Protein AF-A0A420BUP5-F1 (afdb_monomer_lite)

Structure (mmCIF, N/CA/C/O backbone):
data_AF-A0A420BUP5-F1
#
_entry.id   AF-A0A420BUP5-F1
#
loop_
_atom_site.group_PDB
_atom_site.id
_atom_site.type_symbol
_atom_site.label_atom_id
_atom_site.label_alt_id
_atom_site.label_comp_id
_atom_site.label_asym_id
_atom_site.label_entity_id
_atom_site.label_seq_id
_atom_site.pdbx_PDB_ins_code
_atom_site.Cartn_x
_atom_site.Cartn_y
_atom_site.Cartn_z
_atom_site.occupancy
_atom_site.B_iso_or_equiv
_atom_site.auth_seq_id
_atom_site.auth_comp_id
_atom_site.auth_asym_id
_atom_site.auth_atom_id
_atom_site.pdbx_PDB_model_num
ATOM 1 N N . MET A 1 1 ? 20.416 19.232 -2.552 1.00 34.22 1 MET A N 1
ATOM 2 C CA . MET A 1 1 ? 19.145 18.942 -1.858 1.00 34.22 1 MET A CA 1
ATOM 3 C C . MET A 1 1 ? 18.969 17.436 -1.920 1.00 34.22 1 MET A C 1
ATOM 5 O O . MET A 1 1 ? 18.870 16.944 -3.035 1.00 34.22 1 MET A O 1
ATOM 9 N N . PRO A 1 2 ? 19.081 16.690 -0.809 1.00 34.41 2 PRO A N 1
ATOM 10 C CA . PRO A 1 2 ? 18.836 15.251 -0.845 1.00 34.41 2 PRO A CA 1
ATOM 11 C C . PRO A 1 2 ? 17.383 15.029 -1.277 1.00 34.41 2 PRO A C 1
ATOM 13 O O . PRO A 1 2 ? 16.478 15.634 -0.703 1.00 34.41 2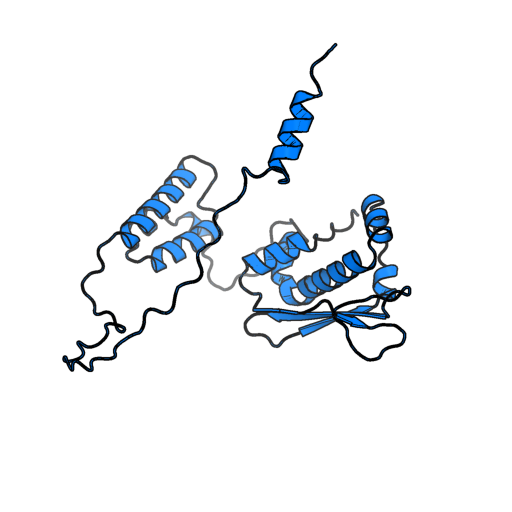 PRO A O 1
ATOM 16 N N . GLU A 1 3 ? 17.176 14.236 -2.326 1.00 42.66 3 GLU A N 1
ATOM 17 C CA . GLU A 1 3 ? 15.840 13.864 -2.789 1.00 42.66 3 GLU A CA 1
ATOM 18 C C . GLU A 1 3 ? 15.033 13.282 -1.618 1.00 42.66 3 GLU A C 1
ATOM 20 O O . GLU A 1 3 ? 15.592 12.537 -0.801 1.00 42.66 3 GLU A O 1
ATOM 25 N N . PRO A 1 4 ? 13.735 13.619 -1.491 1.00 50.31 4 PRO A N 1
ATOM 26 C CA . PRO A 1 4 ? 12.896 13.015 -0.472 1.00 50.31 4 PRO A CA 1
ATOM 27 C C . PRO A 1 4 ? 12.914 11.505 -0.698 1.00 50.31 4 PRO A C 1
ATOM 29 O O . PRO A 1 4 ? 12.523 11.020 -1.761 1.00 50.31 4 PRO A O 1
ATOM 32 N N . ARG A 1 5 ? 13.424 10.773 0.299 1.00 55.62 5 ARG A N 1
ATOM 33 C CA . ARG A 1 5 ? 13.493 9.311 0.294 1.00 55.62 5 ARG A CA 1
ATOM 34 C C . ARG A 1 5 ? 12.135 8.778 -0.142 1.00 55.62 5 ARG A C 1
ATOM 36 O O . ARG A 1 5 ? 11.132 8.992 0.537 1.00 55.62 5 ARG A O 1
ATOM 43 N N . THR A 1 6 ? 12.097 8.124 -1.297 1.00 70.12 6 THR A N 1
ATOM 44 C CA . THR A 1 6 ? 10.862 7.525 -1.791 1.00 70.12 6 THR A CA 1
ATOM 45 C C . THR A 1 6 ? 10.405 6.489 -0.768 1.00 70.12 6 THR A C 1
ATOM 47 O O . THR A 1 6 ? 11.166 5.591 -0.413 1.00 70.12 6 THR A O 1
ATOM 50 N N . ILE A 1 7 ? 9.186 6.646 -0.241 1.00 79.06 7 ILE A N 1
ATOM 51 C CA . ILE A 1 7 ? 8.639 5.735 0.769 1.00 79.06 7 ILE A CA 1
ATOM 52 C C . ILE A 1 7 ? 8.561 4.329 0.156 1.00 79.06 7 ILE A C 1
ATOM 54 O O . ILE A 1 7 ? 7.932 4.174 -0.894 1.00 79.06 7 ILE A O 1
ATOM 58 N N . PRO A 1 8 ? 9.151 3.298 0.791 1.00 85.44 8 PRO A N 1
ATOM 59 C CA . PRO A 1 8 ? 9.004 1.921 0.337 1.00 85.44 8 PRO A CA 1
ATOM 60 C C . PRO A 1 8 ? 7.527 1.530 0.239 1.00 85.44 8 PRO A C 1
ATOM 62 O O . PRO A 1 8 ? 6.722 1.918 1.084 1.00 85.44 8 PRO A O 1
ATOM 65 N N . VAL A 1 9 ? 7.159 0.716 -0.757 1.00 88.25 9 VAL A N 1
ATOM 66 C CA . VAL A 1 9 ? 5.753 0.302 -0.949 1.00 88.25 9 VAL A CA 1
ATOM 67 C C . VAL A 1 9 ? 5.183 -0.366 0.306 1.00 88.25 9 VAL A C 1
ATOM 69 O O . VAL A 1 9 ? 4.048 -0.100 0.678 1.00 88.25 9 VAL A O 1
ATOM 72 N N . GLU A 1 10 ? 5.999 -1.145 1.019 1.00 89.81 10 GLU A N 1
ATOM 73 C CA . GLU A 1 10 ? 5.613 -1.807 2.268 1.00 89.81 10 GLU A CA 1
ATOM 74 C C . GLU A 1 10 ? 5.281 -0.805 3.379 1.00 89.81 10 GLU A C 1
ATOM 76 O O . GLU A 1 10 ? 4.312 -0.997 4.110 1.00 89.81 10 GLU A O 1
ATOM 81 N N . ALA A 1 11 ? 6.037 0.293 3.478 1.00 88.88 11 ALA A N 1
ATOM 82 C CA . ALA A 1 11 ? 5.783 1.349 4.453 1.00 88.88 11 ALA A CA 1
ATOM 83 C C . ALA A 1 11 ? 4.508 2.133 4.106 1.00 88.88 11 ALA A C 1
ATOM 85 O O . ALA A 1 11 ? 3.696 2.406 4.991 1.00 88.88 11 ALA A O 1
ATOM 86 N N . ALA A 1 12 ? 4.289 2.430 2.819 1.00 91.38 12 ALA A N 1
ATOM 87 C CA . ALA A 1 12 ? 3.053 3.055 2.355 1.00 91.38 12 ALA A CA 1
ATOM 88 C C . ALA A 1 12 ? 1.836 2.154 2.622 1.00 91.38 12 ALA A C 1
ATOM 90 O O . ALA A 1 12 ? 0.846 2.602 3.202 1.00 91.38 12 ALA A O 1
ATOM 91 N N . ARG A 1 13 ? 1.942 0.862 2.285 1.00 92.94 13 ARG A N 1
ATOM 92 C CA . ARG A 1 13 ? 0.909 -0.146 2.544 1.00 92.94 13 ARG A CA 1
ATOM 93 C C . ARG A 1 13 ? 0.603 -0.255 4.037 1.00 92.94 13 ARG A C 1
ATOM 95 O O . ARG A 1 13 ? -0.563 -0.237 4.415 1.00 92.94 13 ARG A O 1
ATOM 102 N N . ALA A 1 14 ? 1.625 -0.333 4.889 1.00 92.81 14 ALA A N 1
ATOM 103 C CA . ALA A 1 14 ? 1.447 -0.426 6.336 1.00 92.81 14 ALA A CA 1
ATOM 104 C C . ALA A 1 14 ? 0.711 0.796 6.909 1.00 92.81 14 ALA A C 1
ATOM 106 O O . ALA A 1 14 ? -0.212 0.627 7.704 1.00 92.81 14 ALA A O 1
ATOM 107 N N . ALA A 1 15 ? 1.065 2.010 6.477 1.00 92.88 15 ALA A N 1
ATOM 108 C CA . ALA A 1 15 ? 0.403 3.239 6.916 1.00 92.88 15 ALA A CA 1
ATOM 109 C C . ALA A 1 15 ? -1.066 3.301 6.470 1.00 92.88 15 ALA A C 1
ATOM 111 O O . ALA A 1 15 ? -1.956 3.617 7.262 1.00 92.88 15 ALA A O 1
ATOM 112 N N . VAL A 1 16 ? -1.333 2.934 5.215 1.00 93.50 16 VAL A N 1
ATOM 113 C CA . VAL A 1 16 ? -2.690 2.886 4.661 1.00 93.50 16 VAL A CA 1
ATOM 114 C C . VAL A 1 16 ? -3.543 1.833 5.375 1.00 93.50 16 VAL A C 1
ATOM 116 O O . VAL A 1 16 ? -4.677 2.127 5.747 1.00 93.50 16 VAL A O 1
ATOM 119 N N . LEU A 1 17 ? -3.004 0.644 5.656 1.00 93.88 17 LEU A N 1
ATOM 120 C CA . LEU A 1 17 ? -3.708 -0.376 6.442 1.00 93.88 17 LEU A CA 1
ATOM 121 C C . LEU A 1 17 ? -3.976 0.088 7.879 1.00 93.88 17 LEU A C 1
ATOM 123 O O . LEU A 1 17 ? -5.088 -0.076 8.374 1.00 93.88 17 LEU A O 1
ATOM 127 N N . ALA A 1 18 ? -2.991 0.713 8.530 1.00 94.12 18 ALA A N 1
ATOM 128 C CA . ALA A 1 18 ? -3.129 1.223 9.895 1.00 94.12 18 ALA A CA 1
ATOM 129 C C . ALA A 1 18 ? -4.204 2.315 10.021 1.00 94.12 18 ALA A C 1
ATOM 131 O O . ALA A 1 18 ? -4.821 2.449 11.074 1.00 94.12 18 ALA A O 1
ATOM 132 N N . SER A 1 19 ? -4.457 3.072 8.951 1.00 94.19 19 SER A N 1
ATOM 133 C CA . SER A 1 19 ? -5.515 4.086 8.930 1.00 94.19 19 SER A CA 1
ATOM 134 C C . SER A 1 19 ? -6.940 3.519 8.925 1.00 94.19 19 SER A C 1
ATOM 136 O O . SER A 1 19 ? -7.892 4.253 9.185 1.00 94.19 19 SER A O 1
ATOM 138 N N . GLY A 1 20 ? -7.107 2.244 8.551 1.00 95.31 20 GLY A N 1
ATOM 139 C CA . GLY A 1 20 ? -8.418 1.628 8.338 1.00 95.31 20 GLY A CA 1
ATOM 140 C C . GLY A 1 20 ? -9.209 2.191 7.149 1.00 95.31 20 GLY A C 1
ATOM 141 O O . GLY A 1 20 ? -10.361 1.820 6.977 1.00 95.31 20 GLY A O 1
ATOM 142 N N . GLN A 1 21 ? -8.628 3.074 6.326 1.00 95.25 21 GLN A N 1
ATOM 143 C CA . GLN A 1 21 ? -9.322 3.738 5.212 1.00 95.25 21 GLN A CA 1
ATOM 144 C C . GLN A 1 21 ? -9.310 2.935 3.902 1.00 95.25 21 GLN A C 1
ATOM 146 O O . GLN A 1 21 ? -10.004 3.299 2.950 1.00 95.25 21 GLN A O 1
ATOM 151 N N . LEU A 1 22 ? -8.514 1.865 3.820 1.00 95.94 22 LEU A N 1
ATOM 152 C CA . LEU A 1 22 ? -8.460 1.002 2.643 1.00 95.94 22 LEU A CA 1
ATOM 153 C C . LEU A 1 22 ? -9.660 0.057 2.621 1.00 95.94 22 LEU A C 1
ATOM 155 O O . LEU A 1 22 ? -9.782 -0.805 3.486 1.00 95.94 22 LEU A O 1
ATOM 159 N N . ALA A 1 23 ? -10.511 0.196 1.606 1.00 96.25 23 ALA A N 1
ATOM 160 C CA . ALA A 1 23 ? -11.644 -0.698 1.397 1.00 96.25 23 ALA A CA 1
ATOM 161 C C . ALA A 1 23 ? -11.238 -1.929 0.576 1.00 96.25 23 ALA A C 1
ATOM 163 O O . ALA A 1 23 ? -11.546 -3.059 0.942 1.00 96.25 23 ALA A O 1
ATOM 164 N N . ALA A 1 24 ? -10.537 -1.706 -0.538 1.00 95.69 24 ALA A N 1
ATOM 165 C CA . ALA A 1 24 ? -10.076 -2.763 -1.428 1.00 95.69 24 ALA A CA 1
ATOM 166 C C . ALA A 1 24 ? -8.887 -2.288 -2.268 1.00 95.69 24 ALA A C 1
ATOM 168 O O . ALA A 1 24 ? -8.752 -1.099 -2.569 1.00 95.69 24 ALA A O 1
ATOM 169 N N . ILE A 1 25 ? -8.057 -3.237 -2.683 1.00 96.06 25 ILE A N 1
ATOM 170 C CA . ILE A 1 25 ? -7.030 -3.049 -3.700 1.00 96.06 25 ILE A CA 1
ATOM 171 C C . ILE A 1 25 ? -7.037 -4.269 -4.614 1.00 96.06 25 ILE A C 1
ATOM 173 O O . ILE A 1 25 ? -7.151 -5.394 -4.131 1.00 96.06 25 ILE A O 1
ATOM 177 N N . ASP A 1 26 ? -6.961 -4.027 -5.916 1.00 96.31 26 ASP A N 1
ATOM 178 C CA . ASP A 1 26 ? -7.034 -5.049 -6.951 1.00 96.31 26 ASP A CA 1
ATOM 179 C C . ASP A 1 26 ? -5.982 -4.785 -8.041 1.00 96.31 26 ASP A C 1
ATOM 181 O O . ASP A 1 26 ? -5.723 -3.631 -8.417 1.00 96.31 26 ASP A O 1
ATOM 185 N N . GLY A 1 27 ? -5.351 -5.855 -8.523 1.00 92.00 27 GLY A N 1
ATOM 186 C CA . GLY A 1 27 ? -4.135 -5.820 -9.340 1.00 92.00 27 GLY A CA 1
ATOM 187 C C . GLY A 1 27 ? -2.832 -6.049 -8.543 1.00 92.00 27 GLY A C 1
ATOM 188 O O . GLY A 1 27 ? -2.872 -6.513 -7.401 1.00 92.00 27 GLY A O 1
ATOM 189 N N . PRO A 1 28 ? -1.656 -5.732 -9.122 1.00 94.75 28 PRO A N 1
ATOM 190 C CA . PRO A 1 28 ? -1.462 -5.006 -10.378 1.00 94.75 28 PRO A CA 1
ATOM 191 C C . PRO A 1 28 ? -1.892 -5.800 -11.616 1.00 94.75 28 PRO A C 1
ATOM 193 O O . PRO A 1 28 ? -1.724 -7.012 -11.680 1.00 94.75 28 PRO A O 1
ATOM 196 N N . TYR A 1 29 ? -2.413 -5.081 -12.606 1.00 96.56 29 TYR A N 1
ATOM 197 C CA . TYR A 1 29 ? -2.678 -5.575 -13.952 1.00 96.56 29 TYR A CA 1
ATOM 198 C C . TYR A 1 29 ? -1.677 -4.984 -14.935 1.00 96.56 29 TYR A C 1
ATOM 200 O O . TYR A 1 29 ? -1.297 -3.824 -14.794 1.00 96.56 29 TYR A O 1
ATOM 208 N N . PHE A 1 30 ? -1.321 -5.729 -15.967 1.00 95.88 30 PHE A N 1
ATOM 209 C CA . PHE A 1 30 ? -0.353 -5.367 -16.990 1.00 95.88 30 PHE A CA 1
ATOM 210 C C . PHE A 1 30 ? -1.018 -5.354 -18.364 1.00 95.88 30 PHE A C 1
ATOM 212 O O . PHE A 1 30 ? -1.913 -6.154 -18.634 1.00 95.88 30 PHE A O 1
ATOM 219 N N . LEU A 1 31 ? -0.580 -4.432 -19.218 1.00 95.88 31 LEU A N 1
ATOM 220 C CA . LEU A 1 31 ? -0.972 -4.355 -20.622 1.00 95.88 31 LEU A CA 1
ATOM 221 C C . LEU A 1 31 ? 0.247 -4.692 -21.483 1.00 95.88 31 LEU A C 1
ATOM 223 O O . LEU A 1 31 ? 1.231 -3.948 -21.459 1.00 95.88 31 LEU A O 1
ATOM 227 N N . ALA A 1 32 ? 0.195 -5.803 -22.214 1.00 93.44 32 ALA A N 1
ATOM 228 C CA . ALA A 1 32 ? 1.264 -6.216 -23.121 1.00 93.44 32 ALA A CA 1
ATOM 229 C C . ALA A 1 32 ? 1.305 -5.344 -24.389 1.00 93.44 32 ALA A C 1
ATOM 231 O O . ALA A 1 32 ? 0.328 -4.685 -24.735 1.00 93.44 32 ALA A O 1
ATOM 232 N N . ALA A 1 33 ? 2.437 -5.341 -25.099 1.00 87.56 33 ALA A N 1
ATOM 233 C CA . ALA A 1 33 ? 2.612 -4.537 -26.314 1.00 87.56 33 ALA A CA 1
ATOM 234 C C . ALA A 1 33 ? 1.716 -4.974 -27.482 1.00 87.56 33 ALA A C 1
ATOM 236 O O . ALA A 1 33 ? 1.330 -4.168 -28.328 1.00 87.56 33 ALA A O 1
ATOM 237 N N . THR A 1 34 ? 1.403 -6.263 -27.523 1.00 86.06 34 THR A N 1
ATOM 238 C CA . THR A 1 34 ? 0.652 -6.923 -28.592 1.00 86.06 34 THR A CA 1
ATOM 239 C C . THR A 1 34 ? -0.822 -7.117 -28.255 1.00 86.06 34 THR A C 1
ATOM 241 O O . THR A 1 34 ? -1.577 -7.564 -29.117 1.00 86.06 34 THR A O 1
ATOM 244 N N . ASP A 1 35 ? -1.229 -6.790 -27.028 1.00 85.69 35 ASP A N 1
ATOM 245 C CA . ASP A 1 35 ? -2.561 -7.072 -26.506 1.00 85.69 35 ASP A CA 1
ATOM 246 C C . ASP A 1 35 ? -3.328 -5.780 -26.191 1.00 85.69 35 ASP A C 1
ATOM 248 O O . ASP A 1 35 ? -2.765 -4.703 -25.986 1.00 85.69 35 ASP A O 1
ATOM 252 N N . THR A 1 36 ? -4.649 -5.899 -26.161 1.00 88.31 36 THR A N 1
ATOM 253 C CA . THR A 1 36 ? -5.578 -4.853 -25.720 1.00 88.31 36 THR A CA 1
ATOM 254 C C . THR A 1 36 ? -6.210 -5.177 -24.367 1.00 88.31 36 THR A C 1
ATOM 256 O O . THR A 1 36 ? -6.823 -4.300 -23.748 1.00 88.31 36 THR A O 1
ATOM 259 N N . GLU A 1 37 ? -6.047 -6.412 -23.889 1.00 93.75 37 GLU A N 1
ATOM 260 C CA . GLU A 1 37 ? -6.579 -6.868 -22.613 1.00 93.75 37 GLU A CA 1
ATOM 261 C C . GLU A 1 37 ? -5.586 -6.665 -21.461 1.00 93.75 37 GLU A C 1
ATOM 263 O O . GLU A 1 37 ? -4.366 -6.692 -21.613 1.00 93.75 37 GLU A O 1
ATOM 268 N N . TRP A 1 38 ? -6.137 -6.412 -20.272 1.00 94.81 38 TRP A N 1
ATOM 269 C CA . TRP A 1 38 ? -5.357 -6.275 -19.045 1.00 94.81 38 TRP A CA 1
ATOM 270 C C . TRP A 1 38 ? -5.238 -7.640 -18.373 1.00 94.81 38 TRP A C 1
ATOM 272 O O . TRP A 1 38 ? -6.257 -8.232 -18.026 1.00 94.81 38 TRP A O 1
ATOM 282 N N . SER A 1 39 ? -4.010 -8.087 -18.129 1.00 93.56 39 SER A N 1
ATOM 283 C CA . SER A 1 39 ? -3.707 -9.369 -17.485 1.00 93.56 39 SER A CA 1
ATOM 284 C C . SER A 1 39 ? -3.181 -9.166 -16.064 1.00 93.56 39 SER A C 1
ATOM 286 O O . SER A 1 39 ? -2.502 -8.184 -15.785 1.00 93.56 39 SER A O 1
ATOM 288 N N . ASP A 1 40 ? -3.468 -10.083 -15.146 1.00 92.81 40 ASP A N 1
ATOM 289 C CA . ASP A 1 40 ? -2.890 -10.110 -13.792 1.00 92.81 40 ASP A CA 1
ATOM 290 C C . ASP A 1 40 ? -1.429 -10.601 -13.778 1.00 92.81 40 ASP A C 1
ATOM 292 O O . ASP A 1 40 ? -0.686 -10.371 -12.821 1.00 92.81 40 ASP A O 1
ATOM 296 N N . ILE A 1 41 ? -0.995 -11.235 -14.867 1.00 89.81 41 ILE A N 1
ATOM 297 C CA . ILE A 1 41 ? 0.369 -11.716 -15.073 1.00 89.81 41 ILE A CA 1
ATOM 298 C C . ILE A 1 41 ? 0.965 -11.160 -16.367 1.00 89.81 41 ILE A C 1
ATOM 300 O O . ILE A 1 41 ? 0.299 -11.080 -17.397 1.00 89.81 41 ILE A O 1
ATOM 304 N N . HIS A 1 42 ? 2.255 -10.829 -16.332 1.00 90.19 42 HIS A N 1
ATOM 305 C CA . HIS A 1 42 ? 3.032 -10.483 -17.523 1.00 90.19 42 HIS A CA 1
ATOM 306 C C . HIS A 1 42 ? 4.091 -11.556 -17.767 1.00 90.19 42 HIS A C 1
ATOM 308 O O . HIS A 1 42 ? 4.954 -11.772 -16.912 1.00 90.19 42 HIS A O 1
ATOM 314 N N . VAL A 1 43 ? 4.008 -12.251 -18.904 1.00 87.69 43 VAL A N 1
ATOM 315 C CA . VAL A 1 43 ? 4.878 -13.403 -19.233 1.00 87.69 43 VAL A CA 1
ATOM 316 C C . VAL A 1 43 ? 5.788 -13.116 -20.435 1.00 87.69 43 VAL A C 1
ATOM 318 O O . VAL A 1 43 ? 6.691 -13.899 -20.732 1.00 87.69 43 VAL A O 1
ATOM 321 N N . ASP A 1 44 ? 5.608 -11.977 -21.101 1.00 86.75 44 ASP A N 1
ATOM 322 C CA . ASP A 1 44 ? 6.363 -11.651 -22.305 1.00 86.75 44 ASP A CA 1
ATOM 323 C C . ASP A 1 44 ? 7.803 -11.229 -22.011 1.00 86.75 44 ASP A C 1
ATOM 325 O O . ASP A 1 44 ? 8.163 -10.772 -20.922 1.00 86.75 44 ASP A O 1
ATOM 329 N N . ARG A 1 45 ? 8.648 -11.382 -23.036 1.00 85.31 45 ARG A N 1
ATOM 330 C CA . ARG A 1 45 ? 10.050 -10.954 -22.994 1.00 85.31 45 ARG A CA 1
ATOM 331 C C . ARG A 1 45 ? 10.187 -9.433 -23.058 1.00 85.31 45 ARG A C 1
ATOM 333 O O . ARG A 1 45 ? 11.135 -8.888 -22.498 1.00 85.31 45 ARG A O 1
ATOM 340 N N . GLU A 1 46 ? 9.286 -8.779 -23.779 1.00 89.88 46 GLU A N 1
ATOM 341 C CA . GLU A 1 46 ? 9.226 -7.324 -23.859 1.00 89.88 46 GLU A CA 1
ATOM 342 C C . GLU A 1 46 ? 8.538 -6.765 -22.611 1.00 89.88 46 GLU A C 1
ATOM 344 O O . GLU A 1 46 ? 7.665 -7.431 -22.047 1.00 89.88 46 GLU A O 1
ATOM 349 N N . PRO A 1 47 ? 8.927 -5.570 -22.139 1.00 90.94 47 PRO A N 1
ATOM 350 C CA . PRO A 1 47 ? 8.224 -4.940 -21.036 1.00 90.94 47 PRO A CA 1
ATOM 351 C C . PRO A 1 47 ? 6.768 -4.623 -21.419 1.00 90.94 47 PRO A C 1
ATOM 353 O O . PRO A 1 47 ? 6.471 -4.387 -22.592 1.00 90.94 47 PRO A O 1
ATOM 356 N N . PRO A 1 48 ? 5.846 -4.591 -20.443 1.00 93.94 48 PRO A N 1
ATOM 357 C CA . PRO A 1 48 ? 4.476 -4.161 -20.691 1.00 93.94 48 PRO A CA 1
ATOM 358 C C . PRO A 1 48 ? 4.455 -2.697 -21.143 1.00 93.94 48 PRO A C 1
ATOM 360 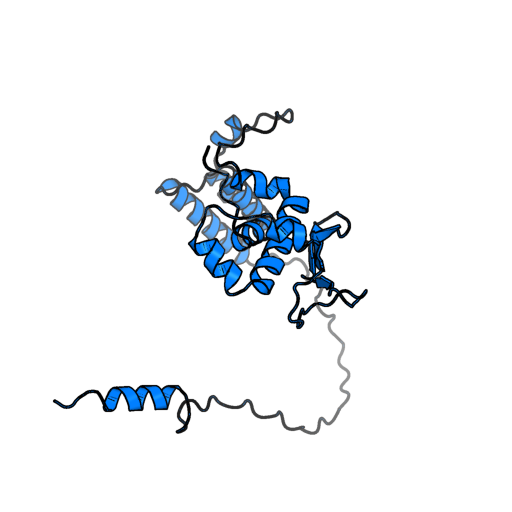O O . PRO A 1 48 ? 5.343 -1.922 -20.804 1.00 93.94 48 PRO A O 1
ATOM 363 N N . ILE A 1 49 ? 3.403 -2.274 -21.841 1.00 95.44 49 ILE A N 1
ATOM 364 C CA . ILE A 1 49 ? 3.174 -0.853 -22.141 1.00 95.44 49 ILE A CA 1
ATOM 365 C C . ILE A 1 49 ? 2.890 -0.090 -20.845 1.00 95.44 49 ILE A C 1
ATOM 367 O O . ILE A 1 49 ? 3.379 1.024 -20.635 1.00 95.44 49 ILE A O 1
ATOM 371 N N . ALA A 1 50 ? 2.070 -0.678 -19.976 1.00 95.81 50 ALA A N 1
ATOM 372 C CA . ALA A 1 50 ? 1.617 -0.050 -18.748 1.00 95.81 50 ALA A CA 1
ATOM 373 C C . ALA A 1 50 ? 1.229 -1.086 -17.695 1.00 95.81 50 ALA A C 1
ATOM 375 O O . ALA A 1 50 ? 0.920 -2.237 -18.008 1.00 95.81 50 ALA A O 1
ATOM 376 N N . ALA A 1 51 ? 1.190 -0.641 -16.444 1.00 96.81 51 ALA A N 1
ATOM 377 C CA . ALA A 1 51 ? 0.565 -1.371 -15.356 1.00 96.81 51 ALA A CA 1
ATOM 378 C C . ALA A 1 51 ? -0.479 -0.502 -14.651 1.00 96.81 51 ALA A C 1
ATOM 380 O O . ALA A 1 51 ? -0.363 0.725 -14.597 1.00 96.81 51 ALA A O 1
ATOM 381 N N . ARG A 1 52 ? -1.515 -1.150 -14.121 1.00 96.81 52 ARG A N 1
ATOM 382 C CA . ARG A 1 52 ? -2.675 -0.522 -13.493 1.00 96.81 52 ARG A CA 1
ATOM 383 C C . ARG A 1 52 ? -3.012 -1.195 -12.176 1.00 96.81 52 ARG A C 1
ATOM 385 O O . ARG A 1 52 ? -3.039 -2.415 -12.084 1.00 96.81 52 ARG A O 1
ATOM 392 N N . VAL A 1 53 ? -3.385 -0.394 -11.191 1.00 97.62 53 VAL A N 1
ATOM 393 C CA . VAL A 1 53 ? -3.992 -0.849 -9.938 1.00 97.62 53 VAL A CA 1
ATOM 394 C C . VAL A 1 53 ? -5.355 -0.184 -9.788 1.00 97.62 53 VAL A C 1
ATOM 396 O O . VAL A 1 53 ? -5.532 0.994 -10.121 1.00 97.62 53 VAL A O 1
ATOM 399 N N . VAL A 1 54 ? -6.333 -0.946 -9.306 1.00 97.25 54 VAL A N 1
ATOM 400 C CA . VAL A 1 54 ? -7.638 -0.420 -8.905 1.00 97.25 54 VAL A CA 1
ATOM 401 C C . VAL A 1 54 ? -7.658 -0.365 -7.388 1.00 97.25 54 VAL A C 1
ATOM 403 O O . VAL A 1 54 ? -7.533 -1.382 -6.717 1.00 97.25 54 VAL A O 1
ATOM 406 N N . ILE A 1 55 ? -7.788 0.833 -6.834 1.00 96.88 55 ILE A N 1
ATOM 407 C CA . ILE A 1 55 ? -7.728 1.047 -5.391 1.00 96.88 55 ILE A CA 1
ATOM 408 C C . ILE A 1 55 ? -8.988 1.765 -4.923 1.00 96.88 55 ILE A C 1
ATOM 410 O O . ILE A 1 55 ? -9.471 2.695 -5.570 1.00 96.88 55 ILE A O 1
ATOM 414 N N . THR A 1 56 ? -9.534 1.321 -3.797 1.00 96.56 56 THR A N 1
ATOM 415 C CA . THR A 1 56 ? -10.786 1.841 -3.245 1.00 96.56 56 THR A CA 1
ATOM 416 C C . THR A 1 56 ? -10.559 2.303 -1.816 1.00 96.56 56 THR A C 1
ATOM 418 O O . THR A 1 56 ? -10.123 1.531 -0.957 1.00 96.56 56 THR A O 1
ATOM 421 N N . ARG A 1 57 ? -10.877 3.572 -1.562 1.00 96.75 57 ARG A N 1
ATOM 422 C CA . ARG A 1 57 ? -10.907 4.174 -0.228 1.00 96.75 57 ARG A CA 1
ATOM 423 C C . ARG A 1 57 ? -12.336 4.152 0.307 1.00 96.75 57 ARG A C 1
ATOM 425 O O . ARG A 1 57 ? -13.281 4.302 -0.466 1.00 96.75 57 ARG A O 1
ATOM 432 N N . LEU A 1 58 ? -12.500 3.962 1.614 1.00 95.19 58 LEU A N 1
ATOM 433 C CA . LEU A 1 58 ? -13.818 3.988 2.251 1.00 95.19 58 LEU A CA 1
ATOM 434 C C . LEU A 1 58 ? -14.564 5.289 1.922 1.00 95.19 58 LEU A C 1
ATOM 436 O O . LEU A 1 58 ? -13.991 6.376 1.955 1.00 95.19 58 LEU A O 1
ATOM 440 N N . GLY A 1 59 ? -15.844 5.158 1.571 1.00 93.44 59 GLY A N 1
ATOM 441 C CA . GLY A 1 59 ? -16.693 6.287 1.184 1.00 93.44 59 GLY A CA 1
ATOM 442 C C . GLY A 1 59 ? -16.383 6.895 -0.190 1.00 93.44 59 GLY A C 1
ATOM 443 O O . GLY A 1 59 ? -16.988 7.903 -0.543 1.00 93.44 59 GLY A O 1
ATOM 444 N N . GLN A 1 60 ? -15.472 6.309 -0.977 1.00 94.06 60 GLN A N 1
ATOM 445 C CA . GLN A 1 60 ? -15.110 6.791 -2.313 1.00 94.06 60 GLN A CA 1
ATOM 446 C C . GLN A 1 60 ? -15.312 5.710 -3.379 1.00 94.06 60 GLN A C 1
ATOM 448 O O . GLN A 1 60 ? -15.289 4.513 -3.098 1.00 94.06 60 GLN A O 1
ATOM 453 N N . GLN A 1 61 ? -15.499 6.144 -4.627 1.00 94.38 61 GLN A N 1
ATOM 454 C CA . GLN A 1 61 ? -15.568 5.234 -5.770 1.00 94.38 61 GLN A CA 1
ATOM 455 C C . GLN A 1 61 ? -14.186 4.629 -6.078 1.00 94.38 61 GLN A C 1
ATOM 457 O O . GLN A 1 61 ? -13.174 5.315 -5.890 1.00 94.38 61 GLN A O 1
ATOM 462 N N . PRO A 1 62 ? -14.115 3.383 -6.588 1.00 96.12 62 PRO A N 1
ATOM 463 C CA . PRO A 1 62 ? -12.856 2.768 -6.997 1.00 96.12 62 PRO A CA 1
ATOM 464 C C . PRO A 1 62 ? -12.104 3.630 -8.013 1.00 96.12 62 PRO A C 1
ATOM 466 O O . PRO A 1 62 ? -12.655 4.032 -9.043 1.00 96.12 62 PRO A O 1
ATOM 469 N N . ARG A 1 63 ? -10.822 3.891 -7.752 1.00 96.38 63 ARG A N 1
ATOM 470 C CA . ARG A 1 63 ? -9.962 4.692 -8.626 1.00 96.38 63 ARG A CA 1
ATOM 471 C C . ARG A 1 63 ? -8.989 3.790 -9.373 1.00 96.38 63 ARG A C 1
ATOM 473 O O . ARG A 1 63 ? -8.318 2.952 -8.777 1.00 96.38 63 ARG A O 1
ATOM 480 N N . LYS A 1 64 ? -8.895 3.989 -10.687 1.00 97.44 64 LYS A N 1
ATOM 481 C CA . LYS A 1 64 ? -7.935 3.302 -11.557 1.00 97.44 64 LYS A CA 1
ATOM 482 C C . LYS A 1 64 ? -6.687 4.164 -11.683 1.00 97.44 64 LYS A C 1
ATOM 484 O O . LYS A 1 64 ? -6.770 5.285 -12.178 1.00 97.44 64 LYS A O 1
ATOM 489 N N . VAL A 1 65 ? -5.551 3.645 -11.239 1.00 95.81 65 VAL A N 1
ATOM 490 C CA . VAL A 1 65 ? -4.256 4.328 -11.306 1.00 95.81 65 VAL A CA 1
ATOM 491 C C . VAL A 1 65 ? -3.354 3.534 -12.234 1.00 95.81 65 VAL A C 1
ATOM 493 O O . VAL A 1 65 ? -3.217 2.328 -12.060 1.00 95.81 65 VAL A O 1
ATOM 496 N N . THR A 1 66 ? -2.792 4.197 -13.242 1.00 95.25 66 THR A N 1
ATOM 497 C CA . THR A 1 66 ? -2.006 3.563 -14.309 1.00 95.25 66 THR A CA 1
ATOM 498 C C . THR A 1 66 ? -0.686 4.301 -14.466 1.00 95.25 66 THR A C 1
ATOM 500 O O . THR A 1 66 ? -0.690 5.528 -14.436 1.00 95.25 66 THR A O 1
ATOM 503 N N . ILE A 1 67 ? 0.407 3.565 -14.654 1.00 94.31 67 ILE A N 1
ATOM 504 C CA . ILE A 1 67 ? 1.722 4.113 -15.011 1.00 94.31 67 ILE A CA 1
ATOM 505 C C . ILE A 1 67 ? 2.213 3.386 -16.255 1.00 94.31 67 ILE A C 1
ATOM 507 O O . ILE A 1 67 ? 2.057 2.165 -16.369 1.00 94.31 67 ILE A O 1
ATOM 511 N N . SER A 1 68 ? 2.807 4.130 -17.184 1.00 95.44 68 SER A N 1
ATOM 512 C CA . SER A 1 68 ? 3.445 3.535 -18.358 1.00 95.44 68 SER A CA 1
ATOM 513 C C . SER A 1 68 ? 4.847 3.018 -18.031 1.00 95.44 68 SER A C 1
ATOM 515 O O . SER A 1 68 ? 5.558 3.583 -17.199 1.00 95.44 68 SER A O 1
ATOM 517 N N . TRP A 1 69 ? 5.282 1.961 -18.710 1.00 92.88 69 TRP A N 1
ATOM 518 C CA . TRP A 1 69 ? 6.649 1.466 -18.557 1.00 92.88 69 TRP A CA 1
ATOM 519 C C . TRP A 1 69 ? 7.691 2.509 -18.970 1.00 92.88 69 TRP A C 1
ATOM 521 O O . TRP A 1 69 ? 8.701 2.666 -18.293 1.00 92.88 69 TRP A O 1
ATOM 531 N N . ALA A 1 70 ? 7.406 3.281 -20.023 1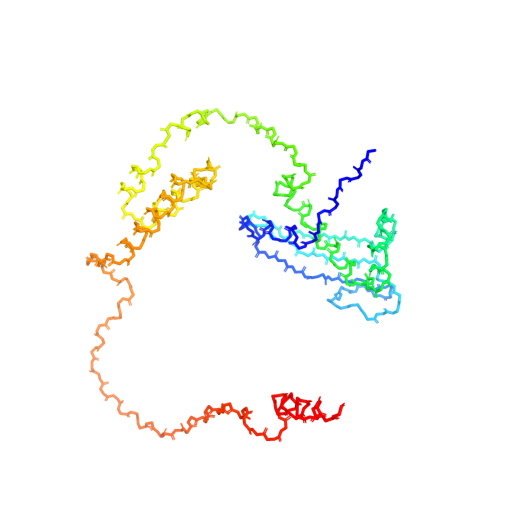.00 91.31 70 ALA A N 1
ATOM 532 C CA . ALA A 1 70 ? 8.273 4.364 -20.482 1.00 91.31 70 ALA A CA 1
ATOM 533 C C . ALA A 1 70 ? 8.462 5.457 -19.413 1.00 91.31 70 ALA A C 1
ATOM 535 O O . ALA A 1 70 ? 9.573 5.939 -19.212 1.00 91.31 70 ALA A O 1
ATOM 536 N N . GLU A 1 71 ? 7.396 5.827 -18.697 1.00 87.44 71 GLU A N 1
ATOM 537 C CA . GLU A 1 71 ? 7.477 6.766 -17.571 1.00 87.44 71 GLU A CA 1
ATOM 538 C C . GLU A 1 71 ? 8.275 6.174 -16.408 1.00 87.44 71 GLU A C 1
ATOM 540 O O . GLU A 1 71 ? 9.093 6.860 -15.799 1.00 87.44 71 GLU A O 1
ATOM 545 N N . TYR A 1 72 ? 8.079 4.887 -16.122 1.00 87.69 72 TYR A N 1
ATOM 546 C CA . TYR A 1 72 ? 8.846 4.190 -15.101 1.00 87.69 72 TYR A CA 1
ATOM 547 C C . TYR A 1 72 ? 10.339 4.146 -15.441 1.00 87.69 72 TYR A C 1
ATOM 549 O O . TYR A 1 72 ? 11.160 4.445 -14.576 1.00 87.69 72 TYR A O 1
ATOM 557 N N . GLU A 1 73 ? 10.727 3.798 -16.670 1.00 85.75 73 GLU A N 1
ATOM 558 C CA . GLU A 1 73 ? 12.135 3.747 -17.109 1.00 85.75 73 GLU A CA 1
ATOM 559 C C . GLU A 1 73 ? 12.878 5.064 -16.908 1.00 85.75 73 GLU A C 1
ATOM 561 O O . GLU A 1 73 ? 14.026 5.044 -16.474 1.00 85.75 73 GLU A O 1
ATOM 566 N N . GLN A 1 74 ? 12.206 6.196 -17.112 1.00 82.62 74 GLN A N 1
ATOM 567 C CA . GLN A 1 74 ? 12.796 7.522 -16.906 1.00 82.62 74 GLN A CA 1
ATOM 568 C C . GLN A 1 74 ? 13.099 7.836 -15.432 1.00 82.62 74 GLN A C 1
ATOM 570 O O . GLN A 1 74 ? 13.862 8.757 -15.144 1.00 82.62 74 GLN A O 1
ATOM 575 N N . GLN A 1 75 ? 12.529 7.084 -14.486 1.00 72.56 75 GLN A N 1
ATOM 576 C CA . GLN A 1 75 ? 12.795 7.238 -13.058 1.00 72.56 75 GLN A CA 1
ATOM 577 C C . GLN A 1 75 ? 14.084 6.499 -12.677 1.00 72.56 75 GLN A C 1
ATOM 579 O O . GLN A 1 75 ? 14.042 5.440 -12.050 1.00 72.56 75 GLN A O 1
ATOM 584 N N . GLU A 1 76 ? 15.246 7.013 -13.074 1.00 64.25 76 GLU A N 1
ATOM 585 C CA . GLU A 1 76 ? 16.519 6.535 -12.525 1.00 64.25 76 GLU A CA 1
ATOM 586 C C . GLU A 1 76 ? 16.673 7.005 -11.077 1.00 64.25 76 GLU A C 1
ATOM 588 O O . GLU A 1 76 ? 16.463 8.174 -10.753 1.00 64.25 76 GLU A O 1
ATOM 593 N N . SER A 1 77 ? 17.019 6.078 -10.182 1.00 70.56 77 SER A N 1
ATOM 594 C CA . SER A 1 77 ? 17.353 6.431 -8.807 1.00 70.56 77 SER A CA 1
ATOM 595 C C . SER A 1 77 ? 18.843 6.717 -8.697 1.00 70.56 77 SER A C 1
ATOM 597 O O . SER A 1 77 ? 19.660 6.036 -9.313 1.00 70.56 77 SER A O 1
ATOM 599 N N . ASN A 1 78 ? 19.210 7.654 -7.828 1.00 71.44 78 ASN A N 1
ATOM 600 C CA . ASN A 1 78 ? 20.602 7.880 -7.443 1.00 71.44 78 ASN A CA 1
ATOM 601 C C . ASN A 1 78 ? 21.182 6.753 -6.555 1.00 71.44 78 ASN A C 1
ATOM 603 O O . ASN A 1 78 ? 22.330 6.849 -6.130 1.00 71.44 78 ASN A O 1
ATOM 607 N N . ASP A 1 79 ? 20.403 5.705 -6.259 1.00 77.50 79 ASP A N 1
ATOM 608 C CA . ASP A 1 79 ? 20.802 4.534 -5.474 1.00 77.50 79 ASP A CA 1
ATOM 609 C C . ASP A 1 79 ? 21.230 3.356 -6.387 1.00 77.50 79 ASP A C 1
ATOM 611 O O . ASP A 1 79 ? 20.383 2.730 -7.039 1.00 77.50 79 ASP A O 1
ATOM 615 N N . PRO A 1 80 ? 22.535 3.014 -6.436 1.00 81.00 80 PRO A N 1
ATOM 616 C CA . PRO A 1 80 ? 23.042 1.918 -7.259 1.00 81.00 80 PRO A CA 1
ATOM 617 C C . PRO A 1 80 ? 22.493 0.540 -6.870 1.00 81.00 80 PRO A C 1
ATOM 619 O O . PRO A 1 80 ? 22.266 -0.290 -7.753 1.00 81.00 80 PRO A O 1
ATOM 622 N N . GLU A 1 81 ? 22.256 0.286 -5.578 1.00 81.25 81 GLU A N 1
ATOM 623 C CA . GLU A 1 81 ? 21.740 -1.008 -5.107 1.00 81.25 81 GLU A CA 1
ATOM 624 C C . GLU A 1 81 ? 20.284 -1.195 -5.543 1.00 81.25 81 GLU A C 1
ATOM 626 O O . GLU A 1 81 ? 19.876 -2.282 -5.971 1.00 81.25 81 GLU A O 1
ATOM 631 N N . TRP A 1 82 ? 19.503 -0.112 -5.501 1.00 80.69 82 TRP A N 1
ATOM 632 C CA . TRP A 1 82 ? 18.137 -0.105 -6.015 1.00 80.69 82 TRP A CA 1
ATOM 633 C C . TRP A 1 82 ? 18.090 -0.349 -7.526 1.00 80.69 82 TRP A C 1
ATOM 635 O O . TRP A 1 82 ? 17.284 -1.157 -7.997 1.00 80.69 82 TRP A O 1
ATOM 645 N N . ASN A 1 83 ? 18.978 0.294 -8.285 1.00 83.44 83 ASN A N 1
ATOM 646 C CA . ASN A 1 83 ? 19.066 0.095 -9.731 1.00 83.44 83 ASN A CA 1
ATOM 647 C C . ASN A 1 83 ? 19.460 -1.350 -10.083 1.00 83.44 83 ASN A C 1
ATOM 649 O O . ASN A 1 83 ? 18.891 -1.933 -11.010 1.00 83.44 83 ASN A O 1
ATOM 653 N N . GLU A 1 84 ? 20.355 -1.978 -9.313 1.00 87.31 84 GLU A N 1
ATOM 654 C CA . GLU A 1 84 ? 20.698 -3.393 -9.499 1.00 87.31 84 GLU A CA 1
ATOM 655 C C . GLU A 1 84 ? 19.505 -4.318 -9.194 1.00 87.31 84 GLU A C 1
ATOM 657 O O . GLU A 1 84 ? 19.208 -5.249 -9.955 1.00 87.31 84 GLU A O 1
ATOM 662 N N . LEU A 1 85 ? 18.778 -4.057 -8.102 1.00 85.56 85 LEU A N 1
ATOM 663 C CA . LEU A 1 85 ? 17.577 -4.819 -7.752 1.00 85.56 85 LEU A CA 1
ATOM 664 C C . LEU A 1 85 ? 16.508 -4.707 -8.846 1.00 85.56 85 LEU A C 1
ATOM 666 O O . LEU A 1 85 ? 15.897 -5.714 -9.226 1.00 85.56 85 LEU A O 1
ATOM 670 N N . ARG A 1 86 ? 16.319 -3.495 -9.371 1.00 86.81 86 ARG A N 1
ATOM 671 C CA . ARG A 1 86 ? 15.420 -3.196 -10.483 1.00 86.81 86 ARG A CA 1
ATOM 672 C C . ARG A 1 86 ? 15.808 -3.956 -11.748 1.00 86.81 86 ARG A C 1
ATOM 674 O O . ARG A 1 86 ? 14.941 -4.588 -12.347 1.00 86.81 86 ARG A O 1
ATOM 681 N N . ALA A 1 87 ? 17.089 -3.976 -12.107 1.00 87.69 87 ALA A N 1
ATOM 682 C CA . ALA A 1 87 ? 17.582 -4.734 -13.257 1.00 87.69 87 ALA A CA 1
ATOM 683 C C . ALA A 1 87 ? 17.369 -6.251 -13.095 1.00 87.69 87 ALA A C 1
ATOM 685 O O . ALA A 1 87 ? 17.068 -6.951 -14.061 1.00 87.69 87 ALA A O 1
ATOM 686 N N . ARG A 1 88 ? 17.482 -6.773 -11.866 1.00 90.69 88 ARG A N 1
ATOM 687 C CA . ARG A 1 88 ? 17.300 -8.204 -11.574 1.00 90.69 88 ARG A CA 1
ATOM 688 C C . ARG A 1 88 ? 15.836 -8.647 -11.603 1.00 90.69 88 ARG A C 1
ATOM 690 O O . ARG A 1 88 ? 15.558 -9.800 -11.935 1.00 90.69 88 ARG A O 1
ATOM 697 N N . LYS A 1 89 ? 14.907 -7.782 -11.183 1.00 90.12 89 LYS A N 1
ATOM 698 C CA . LYS A 1 89 ? 13.473 -8.105 -11.048 1.00 90.12 89 LYS A CA 1
ATOM 699 C C . LYS A 1 89 ? 12.563 -6.998 -11.605 1.00 90.12 89 LYS A C 1
ATOM 701 O O . LYS A 1 89 ? 11.706 -6.499 -10.873 1.00 90.12 89 LYS A O 1
ATOM 706 N N . PRO A 1 90 ? 12.685 -6.654 -12.895 1.00 89.50 90 PRO A N 1
ATOM 707 C CA . PRO A 1 90 ? 12.031 -5.480 -13.474 1.00 89.50 90 PRO A CA 1
ATOM 708 C C . PRO A 1 90 ? 10.506 -5.495 -13.301 1.00 89.50 90 PRO A C 1
ATOM 710 O O . PRO A 1 90 ? 9.930 -4.521 -12.826 1.00 89.50 90 PRO A O 1
ATOM 713 N N . MET A 1 91 ? 9.850 -6.626 -13.582 1.00 90.38 91 MET A N 1
ATOM 714 C CA . MET A 1 91 ? 8.384 -6.732 -13.509 1.00 90.38 91 MET A CA 1
ATOM 715 C C . MET A 1 91 ? 7.840 -6.628 -12.079 1.00 90.38 91 MET A C 1
ATOM 717 O O . MET A 1 91 ? 6.853 -5.939 -11.833 1.00 90.38 91 MET A O 1
ATOM 721 N N . ALA A 1 92 ? 8.500 -7.278 -11.116 1.00 90.19 92 ALA A N 1
ATOM 722 C CA . ALA A 1 92 ? 8.063 -7.258 -9.720 1.00 90.19 92 ALA A CA 1
ATOM 723 C C . ALA A 1 92 ? 8.208 -5.859 -9.101 1.00 90.19 92 ALA A C 1
ATOM 725 O O . ALA A 1 92 ? 7.332 -5.410 -8.357 1.00 90.19 92 ALA A O 1
ATOM 726 N N . ILE A 1 93 ? 9.304 -5.163 -9.425 1.00 91.06 93 ILE A N 1
ATOM 727 C CA . ILE A 1 93 ? 9.529 -3.793 -8.959 1.00 91.06 93 ILE A CA 1
ATOM 728 C C . ILE A 1 93 ? 8.551 -2.831 -9.636 1.00 91.06 93 ILE A C 1
ATOM 730 O O . ILE A 1 93 ? 7.977 -1.995 -8.947 1.00 91.06 93 ILE A O 1
ATOM 734 N N . PHE A 1 94 ? 8.288 -2.980 -10.935 1.00 92.50 94 PHE A N 1
ATOM 735 C CA . PHE A 1 94 ? 7.312 -2.143 -11.632 1.00 92.50 94 PHE A CA 1
ATOM 736 C C . PHE A 1 94 ? 5.890 -2.301 -11.081 1.00 92.50 94 PHE A C 1
ATOM 738 O O . PHE A 1 94 ? 5.241 -1.302 -10.779 1.00 92.50 94 PHE A O 1
ATOM 745 N N . GLY A 1 95 ? 5.430 -3.536 -10.847 1.00 93.00 95 GLY A N 1
ATOM 746 C CA . GLY A 1 95 ? 4.135 -3.777 -10.199 1.00 93.00 95 GLY A CA 1
ATOM 747 C C . GLY A 1 95 ? 4.045 -3.137 -8.807 1.00 93.00 95 GLY A C 1
ATOM 748 O O . GLY A 1 95 ? 3.042 -2.510 -8.469 1.00 93.00 95 GLY A O 1
ATOM 749 N N . SER A 1 96 ? 5.133 -3.213 -8.033 1.00 92.31 96 SER A N 1
ATOM 750 C CA . SER A 1 96 ? 5.237 -2.562 -6.720 1.00 92.31 96 SER A CA 1
ATOM 751 C C . SER A 1 96 ? 5.225 -1.030 -6.812 1.00 92.31 96 SER A C 1
ATOM 753 O O . SER A 1 96 ? 4.705 -0.360 -5.918 1.00 92.31 96 SER A O 1
ATOM 755 N N . GLU A 1 97 ? 5.790 -0.457 -7.875 1.00 91.88 97 GLU A N 1
ATOM 756 C CA . GLU A 1 97 ? 5.805 0.992 -8.089 1.00 91.88 97 GLU A CA 1
ATOM 757 C C . GLU A 1 97 ? 4.417 1.518 -8.455 1.00 91.88 97 GLU A C 1
ATOM 759 O O . GLU A 1 97 ? 3.987 2.539 -7.917 1.00 91.88 97 GLU A O 1
ATOM 764 N N . VAL A 1 98 ? 3.667 0.790 -9.290 1.00 94.69 98 VAL A N 1
ATOM 765 C CA . VAL A 1 98 ? 2.272 1.144 -9.596 1.00 94.69 98 VAL A CA 1
ATOM 766 C C . VAL A 1 98 ? 1.407 1.114 -8.342 1.00 94.69 98 VAL A C 1
ATOM 768 O O . VAL A 1 98 ? 0.616 2.031 -8.117 1.00 94.69 98 VAL A O 1
ATOM 771 N N . GLU A 1 99 ? 1.593 0.113 -7.483 1.00 94.69 99 GLU A N 1
ATOM 772 C CA . GLU A 1 99 ? 0.908 0.059 -6.192 1.00 94.69 99 GLU A CA 1
ATOM 773 C C . GLU A 1 99 ? 1.277 1.255 -5.300 1.00 94.69 99 GLU A C 1
ATOM 775 O O . GLU A 1 99 ? 0.404 1.939 -4.757 1.00 94.69 99 GLU A O 1
ATOM 780 N N . ARG A 1 100 ? 2.573 1.567 -5.191 1.00 92.31 100 ARG A N 1
ATOM 781 C CA . ARG A 1 100 ? 3.055 2.726 -4.430 1.00 92.31 100 ARG A CA 1
ATOM 782 C C . ARG A 1 100 ? 2.450 4.030 -4.943 1.00 92.31 100 ARG A C 1
ATOM 784 O O . ARG A 1 100 ? 2.028 4.870 -4.145 1.00 92.31 100 ARG A O 1
ATOM 791 N N . HIS A 1 101 ? 2.399 4.210 -6.256 1.00 93.06 101 HIS A N 1
ATOM 792 C CA . HIS A 1 101 ? 1.799 5.384 -6.872 1.00 93.06 101 HIS A CA 1
ATOM 793 C C . HIS A 1 101 ? 0.295 5.457 -6.595 1.00 93.06 101 HIS A C 1
ATOM 795 O O . HIS A 1 101 ? -0.206 6.526 -6.248 1.00 93.06 101 HIS A O 1
ATOM 801 N N . ALA A 1 102 ? -0.415 4.325 -6.634 1.00 95.25 102 ALA A N 1
ATOM 802 C CA . ALA A 1 102 ? -1.824 4.268 -6.256 1.00 95.25 102 ALA A CA 1
ATOM 803 C C . ALA A 1 102 ? -2.046 4.742 -4.811 1.00 95.25 102 ALA A C 1
ATOM 805 O O . ALA A 1 102 ? -2.940 5.559 -4.566 1.00 95.25 102 ALA A O 1
ATOM 806 N N . TYR A 1 103 ? -1.187 4.331 -3.872 1.00 95.06 103 TYR A N 1
ATOM 807 C CA . TYR A 1 103 ? -1.241 4.844 -2.502 1.00 95.06 103 TYR A CA 1
ATOM 808 C C . TYR A 1 103 ? -0.968 6.347 -2.420 1.00 95.06 103 TYR A C 1
ATOM 810 O O . TYR A 1 103 ? -1.712 7.058 -1.749 1.00 95.06 103 TYR A O 1
ATOM 818 N N . ARG A 1 104 ? 0.042 6.855 -3.136 1.00 92.19 104 ARG A N 1
ATOM 819 C CA . ARG A 1 104 ? 0.347 8.299 -3.175 1.00 92.19 104 ARG A CA 1
ATOM 820 C C . ARG A 1 104 ? -0.806 9.129 -3.727 1.00 92.19 104 ARG A C 1
ATOM 822 O O . ARG A 1 104 ? -1.033 10.231 -3.249 1.00 92.19 104 ARG A O 1
ATOM 829 N N . VAL A 1 105 ? -1.533 8.605 -4.708 1.00 91.44 105 VAL A N 1
ATOM 830 C CA . VAL A 1 105 ? -2.633 9.314 -5.371 1.00 91.44 105 VAL A CA 1
ATOM 831 C C . VAL A 1 105 ? -3.921 9.308 -4.538 1.00 91.44 105 VAL A C 1
ATOM 833 O O . VAL A 1 105 ? -4.671 10.284 -4.575 1.00 91.44 105 VAL A O 1
ATOM 836 N N . VAL A 1 106 ? -4.210 8.225 -3.810 1.00 95.12 106 VAL A N 1
ATOM 837 C CA . VAL A 1 106 ? -5.499 8.041 -3.101 1.00 95.12 106 VAL A CA 1
ATOM 838 C C . VAL A 1 106 ? -5.420 8.314 -1.598 1.00 95.12 106 VAL A C 1
ATOM 840 O O . VAL A 1 106 ? -6.412 8.713 -0.983 1.00 95.12 106 VAL A O 1
ATOM 843 N N . PHE A 1 107 ? -4.238 8.151 -1.014 1.00 94.88 107 PHE A N 1
ATOM 844 C CA . PHE A 1 107 ? -3.980 8.310 0.416 1.00 94.88 107 PHE A CA 1
ATOM 845 C C . PHE A 1 107 ? -2.858 9.325 0.672 1.00 94.88 107 PHE A C 1
ATOM 847 O O . PHE A 1 107 ? -2.068 9.173 1.603 1.00 94.88 107 PHE A O 1
ATOM 854 N N . ALA A 1 108 ? -2.769 10.359 -0.172 1.00 92.00 108 ALA A N 1
ATOM 855 C CA . ALA A 1 108 ? -1.768 11.420 -0.064 1.00 92.00 108 ALA A CA 1
ATOM 856 C C . ALA A 1 108 ? -1.731 12.046 1.341 1.00 92.00 108 ALA A C 1
ATOM 858 O O . ALA A 1 108 ? -0.657 12.266 1.889 1.00 92.00 108 ALA A O 1
ATOM 859 N N . ASP A 1 109 ? -2.903 12.267 1.936 1.00 91.44 109 ASP A N 1
ATOM 860 C CA . ASP A 1 109 ? -3.105 12.798 3.286 1.00 91.44 109 ASP A CA 1
ATOM 861 C C . ASP A 1 109 ? -2.500 11.901 4.375 1.00 91.44 109 ASP A C 1
ATOM 863 O O . ASP A 1 109 ? -1.883 12.390 5.318 1.00 91.44 109 ASP A O 1
ATOM 867 N N . ILE A 1 110 ? -2.609 10.582 4.214 1.00 91.56 110 ILE A N 1
ATOM 868 C CA . ILE A 1 110 ? -2.074 9.591 5.160 1.00 91.56 110 ILE A CA 1
ATOM 869 C C . ILE A 1 110 ? -0.556 9.467 5.026 1.00 91.56 110 ILE A C 1
ATOM 871 O O . ILE A 1 110 ? 0.143 9.220 6.008 1.00 91.56 110 ILE A O 1
ATOM 875 N N . LEU A 1 111 ? -0.037 9.621 3.806 1.00 90.69 111 LEU A N 1
ATOM 876 C CA . LEU A 1 111 ? 1.388 9.484 3.514 1.00 90.69 111 LEU A CA 1
ATOM 877 C C . LEU A 1 111 ? 2.174 10.787 3.693 1.00 90.69 111 LEU A C 1
ATOM 879 O O . LEU A 1 111 ? 3.392 10.727 3.852 1.00 90.69 111 LEU A O 1
ATOM 883 N N . ALA A 1 112 ? 1.515 11.948 3.695 1.00 87.25 112 ALA A N 1
ATOM 884 C CA . ALA A 1 112 ? 2.167 13.246 3.863 1.00 87.25 112 ALA A CA 1
ATOM 885 C C . ALA A 1 112 ? 3.075 13.320 5.114 1.00 87.25 112 ALA A C 1
ATOM 887 O O . ALA A 1 112 ? 4.227 13.728 4.956 1.00 87.25 112 ALA A O 1
ATOM 888 N N . PRO A 1 113 ? 2.668 12.829 6.307 1.00 84.25 113 PRO A N 1
ATOM 889 C CA . PRO A 1 113 ? 3.528 12.823 7.498 1.00 84.25 113 PRO A CA 1
ATOM 890 C C . PRO A 1 113 ? 4.782 11.942 7.381 1.00 84.25 113 PRO A C 1
ATOM 892 O O . PRO A 1 113 ? 5.718 12.089 8.162 1.00 84.25 113 PRO A O 1
ATOM 895 N N . LEU A 1 114 ? 4.797 10.989 6.444 1.00 80.81 114 LEU A N 1
ATOM 896 C CA . LEU A 1 114 ? 5.941 10.109 6.194 1.00 80.81 114 LEU A CA 1
ATOM 897 C C . LEU A 1 114 ? 6.911 10.694 5.159 1.00 80.81 114 LEU A C 1
ATOM 899 O O . LEU A 1 114 ? 8.083 10.321 5.150 1.00 80.81 114 LEU A O 1
ATOM 903 N N . LEU A 1 115 ? 6.423 11.571 4.274 1.00 74.44 115 LEU A N 1
ATOM 904 C CA . LEU A 1 115 ? 7.220 12.224 3.229 1.00 74.44 115 LEU A CA 1
ATOM 905 C C . LEU A 1 115 ? 7.969 13.449 3.756 1.00 74.44 115 LEU A C 1
ATOM 907 O O . LEU A 1 115 ? 9.077 13.720 3.297 1.00 74.44 115 LEU A O 1
ATOM 911 N N . ASP A 1 116 ? 7.382 14.159 4.719 1.00 64.31 116 ASP A N 1
ATOM 912 C CA . ASP A 1 116 ? 8.012 15.289 5.390 1.00 64.31 116 ASP A CA 1
ATOM 913 C C . ASP A 1 116 ? 7.989 15.057 6.911 1.00 64.31 116 ASP A C 1
ATOM 915 O O . ASP A 1 116 ? 6.969 15.299 7.555 1.00 64.31 116 ASP A O 1
ATOM 919 N N . PRO A 1 117 ? 9.093 14.581 7.523 1.00 53.44 117 PRO A N 1
ATOM 920 C CA . PRO A 1 117 ? 9.207 14.472 8.974 1.00 53.44 117 PRO A CA 1
ATOM 921 C C . PRO A 1 117 ? 9.409 15.842 9.645 1.00 53.44 117 PRO A C 1
ATOM 923 O O . PRO A 1 117 ? 9.821 15.910 10.806 1.00 53.44 117 PRO A O 1
ATOM 926 N N . ARG A 1 118 ? 9.152 16.955 8.947 1.00 46.59 118 ARG A N 1
ATOM 927 C CA . ARG A 1 118 ? 8.888 18.231 9.606 1.00 46.59 118 ARG A CA 1
ATOM 928 C C . ARG A 1 118 ? 7.666 18.024 10.513 1.00 46.59 118 ARG A C 1
ATOM 930 O O . ARG A 1 118 ? 6.696 17.411 10.070 1.00 46.59 118 ARG A O 1
ATOM 937 N N . PRO A 1 119 ? 7.691 18.466 11.787 1.00 39.94 119 PRO A N 1
ATOM 938 C CA . PRO A 1 119 ? 6.505 18.380 12.628 1.00 39.94 119 PRO A CA 1
ATOM 939 C C . PRO A 1 119 ? 5.377 19.034 11.846 1.00 39.94 119 PRO A C 1
ATOM 941 O O . PRO A 1 119 ? 5.532 20.188 11.446 1.00 39.94 119 PRO A O 1
ATOM 944 N N . ALA A 1 120 ? 4.327 18.261 11.549 1.00 43.56 120 ALA A N 1
ATOM 945 C CA . ALA A 1 120 ? 3.166 18.751 10.830 1.00 43.56 120 ALA A CA 1
ATOM 946 C C . ALA A 1 120 ? 2.829 20.121 11.414 1.00 43.56 120 ALA A C 1
ATOM 948 O O . ALA A 1 120 ? 2.567 20.229 12.619 1.00 43.56 120 ALA A O 1
ATOM 949 N N . ALA A 1 121 ? 2.939 21.168 10.589 1.00 40.50 121 ALA A N 1
ATOM 950 C CA . ALA A 1 121 ? 2.344 22.439 10.947 1.00 40.50 121 ALA A CA 1
ATOM 951 C C . ALA A 1 121 ? 0.898 22.094 11.326 1.00 40.50 121 ALA A C 1
ATOM 953 O O . ALA A 1 121 ? 0.272 21.324 10.585 1.00 40.50 121 ALA A O 1
ATOM 954 N N . PRO A 1 122 ? 0.422 22.501 12.516 1.00 41.28 122 PRO A N 1
ATOM 955 C CA . PRO A 1 122 ? -0.943 22.198 12.903 1.00 41.28 122 PRO A CA 1
ATOM 956 C C . PRO A 1 122 ? -1.830 22.652 11.748 1.00 41.28 122 PRO A C 1
ATOM 958 O O . PRO A 1 122 ? -1.660 23.766 11.256 1.00 41.28 122 PRO A O 1
ATOM 961 N N . ALA A 1 123 ? -2.683 21.748 11.261 1.00 50.34 123 ALA A N 1
ATOM 962 C CA . ALA A 1 123 ? -3.743 22.131 10.348 1.00 50.34 123 ALA A CA 1
ATOM 963 C C . ALA A 1 123 ? -4.420 23.368 10.946 1.00 50.34 123 ALA A C 1
ATOM 965 O O . ALA A 1 123 ? -4.643 23.394 12.162 1.00 50.34 123 ALA A O 1
ATOM 966 N N . ASP A 1 124 ? -4.641 24.393 10.121 1.00 39.47 124 ASP A N 1
ATOM 967 C CA . ASP A 1 124 ? -5.274 25.632 10.561 1.00 39.47 124 ASP A CA 1
ATOM 968 C C . ASP A 1 124 ? -6.504 25.305 11.424 1.00 39.47 124 ASP A C 1
ATOM 970 O O . ASP A 1 124 ? -7.252 24.375 11.102 1.00 39.47 124 ASP A O 1
ATOM 974 N N . PRO A 1 125 ? -6.667 25.996 12.562 1.00 41.59 125 PRO A N 1
ATOM 975 C CA . PRO A 1 125 ? -7.571 25.569 13.613 1.00 41.59 125 PRO A CA 1
ATOM 976 C C . PRO A 1 125 ? -9.019 25.584 13.117 1.00 41.59 125 PRO A C 1
ATOM 978 O O . PRO A 1 125 ? -9.582 26.639 12.827 1.00 41.59 125 PRO A O 1
ATOM 981 N N . GLU A 1 126 ? -9.656 24.413 13.113 1.00 48.72 126 GLU A N 1
ATOM 982 C CA . GLU A 1 126 ? -11.076 24.344 13.462 1.00 48.72 126 GLU A CA 1
ATOM 983 C C . GLU A 1 126 ? -11.256 25.101 14.795 1.00 48.72 126 GLU A C 1
ATOM 985 O O . GLU A 1 126 ? -10.424 24.942 15.699 1.00 48.72 126 GLU A O 1
ATOM 990 N N . PRO A 1 127 ? -12.278 25.962 14.938 1.00 43.47 127 PRO A N 1
ATOM 991 C CA . PRO A 1 127 ? -12.466 26.762 16.140 1.00 43.47 127 PRO A CA 1
ATOM 992 C C . PRO A 1 127 ? -12.839 25.838 17.309 1.00 43.47 127 PRO A C 1
ATOM 994 O O . PRO A 1 127 ? -13.998 25.484 17.501 1.00 43.47 127 PRO A O 1
ATOM 997 N N . GLY A 1 128 ? -11.829 25.417 18.067 1.00 41.38 128 GLY A N 1
ATOM 998 C CA . GLY A 1 128 ? -11.955 24.462 19.165 1.00 41.38 128 GLY A CA 1
ATOM 999 C C . GLY A 1 128 ? -10.589 24.071 19.717 1.00 41.38 128 GLY A C 1
ATOM 1000 O O . GLY A 1 128 ? -10.203 22.903 19.701 1.00 41.38 128 GLY A O 1
ATOM 1001 N N . ASP A 1 129 ? -9.836 25.078 20.144 1.00 45.47 129 ASP A N 1
ATOM 1002 C CA . ASP A 1 129 ? -8.553 24.945 20.820 1.00 45.47 129 ASP A CA 1
ATOM 1003 C C . ASP A 1 129 ? -8.692 24.034 22.057 1.00 45.47 129 ASP A C 1
ATOM 1005 O O . ASP A 1 129 ? -9.230 24.429 23.082 1.00 45.47 129 ASP A O 1
ATOM 1009 N N . THR A 1 130 ? -8.266 22.774 21.932 1.00 54.12 130 THR A N 1
ATOM 1010 C CA . THR A 1 130 ? -8.264 21.768 23.016 1.00 54.12 130 THR A CA 1
ATOM 1011 C C . THR A 1 130 ? -6.872 21.181 23.238 1.00 54.12 130 THR A C 1
ATOM 1013 O O . THR A 1 130 ? -6.708 20.204 23.967 1.00 54.12 130 THR A O 1
ATOM 1016 N N . ARG A 1 131 ? -5.822 21.736 22.616 1.00 46.06 131 ARG A N 1
ATOM 1017 C CA . ARG A 1 131 ? -4.469 21.173 22.750 1.00 46.06 131 ARG A CA 1
ATOM 1018 C C . ARG A 1 131 ? -3.835 21.509 24.102 1.00 46.06 131 ARG A C 1
ATOM 1020 O O . ARG A 1 131 ? -3.060 20.704 24.615 1.00 46.06 131 ARG A O 1
ATOM 1027 N N . GLU A 1 132 ? -4.210 22.639 24.698 1.00 46.75 132 GLU A N 1
ATOM 1028 C CA . GLU A 1 132 ? -3.870 22.971 26.088 1.00 46.75 132 GLU A CA 1
ATOM 1029 C C . GLU A 1 132 ? -4.789 22.250 27.093 1.00 46.75 132 GLU A C 1
ATOM 1031 O O . GLU A 1 132 ? -4.302 21.766 28.114 1.00 46.75 132 GLU A O 1
ATOM 1036 N N . GLU A 1 133 ? -6.072 22.034 26.771 1.00 50.44 133 GLU A N 1
ATOM 1037 C CA . GLU A 1 133 ? -6.989 21.240 27.614 1.00 50.44 133 GLU A CA 1
ATOM 1038 C C . GLU A 1 133 ? -6.626 19.744 27.659 1.00 50.44 133 GLU A C 1
ATOM 1040 O O . GLU A 1 133 ? -6.747 19.106 28.703 1.00 50.44 133 GLU A O 1
ATOM 1045 N N . GLN A 1 134 ? -6.093 19.171 26.574 1.00 51.84 134 GLN A N 1
ATOM 1046 C CA . GLN A 1 134 ? -5.657 17.767 26.542 1.00 51.84 134 GLN A CA 1
ATOM 1047 C C . GLN A 1 134 ? -4.380 17.506 27.355 1.00 51.84 134 GLN A C 1
ATOM 1049 O O . GLN A 1 134 ? -4.170 16.380 27.808 1.00 51.84 134 GLN A O 1
ATOM 1054 N N . ALA A 1 135 ? -3.538 18.523 27.576 1.00 54.88 135 ALA A N 1
ATOM 1055 C CA . ALA A 1 135 ? -2.393 18.419 28.484 1.00 54.88 135 ALA A CA 1
ATOM 1056 C C . ALA A 1 135 ? -2.815 18.440 29.968 1.00 54.88 135 ALA A C 1
ATOM 1058 O O . ALA A 1 135 ? -2.057 17.971 30.815 1.00 54.88 135 ALA A O 1
ATOM 1059 N N . ALA A 1 136 ? -4.022 18.934 30.266 1.00 59.06 136 ALA A N 1
ATOM 1060 C CA . ALA A 1 136 ? -4.634 18.945 31.596 1.00 59.06 136 ALA A CA 1
ATOM 1061 C C . ALA A 1 136 ? -5.603 17.768 31.838 1.00 59.06 136 ALA A C 1
ATOM 1063 O O . ALA A 1 136 ? -6.201 17.674 32.910 1.00 59.06 136 ALA A O 1
ATOM 1064 N N . ARG A 1 137 ? -5.773 16.872 30.856 1.00 77.50 137 ARG A N 1
ATOM 1065 C CA . ARG A 1 137 ? -6.713 15.750 30.931 1.00 77.50 137 ARG A CA 1
ATOM 1066 C C . ARG A 1 137 ? -6.159 14.635 31.820 1.00 77.50 137 ARG A C 1
ATOM 1068 O O . ARG A 1 137 ? -5.107 14.061 31.531 1.00 77.50 137 ARG A O 1
ATOM 1075 N N . ASP A 1 138 ? -6.869 14.328 32.902 1.00 86.81 138 ASP A N 1
ATOM 1076 C CA . ASP A 1 138 ? -6.505 13.253 33.827 1.00 86.81 138 ASP A CA 1
ATOM 1077 C C . ASP A 1 138 ? -6.956 11.895 33.274 1.00 86.81 138 ASP A C 1
ATOM 1079 O O . ASP A 1 138 ? -8.024 11.364 33.584 1.00 86.81 138 ASP A O 1
ATOM 1083 N N . TRP A 1 139 ? -6.103 11.319 32.429 1.00 88.56 139 TRP A N 1
ATOM 1084 C CA . TRP A 1 139 ? -6.335 10.014 31.817 1.00 88.56 139 TRP A CA 1
ATOM 1085 C C . TRP A 1 139 ? -6.564 8.897 32.840 1.00 88.56 139 TRP A C 1
ATOM 1087 O O . TRP A 1 139 ? -7.291 7.949 32.544 1.00 88.56 139 TRP A O 1
ATOM 1097 N N . ALA A 1 140 ? -5.952 8.976 34.026 1.00 90.19 140 ALA A N 1
ATOM 1098 C CA . ALA A 1 140 ? -6.110 7.943 35.043 1.00 90.19 140 ALA A CA 1
ATOM 1099 C C . ALA A 1 140 ? -7.537 7.956 35.609 1.00 90.19 140 ALA A C 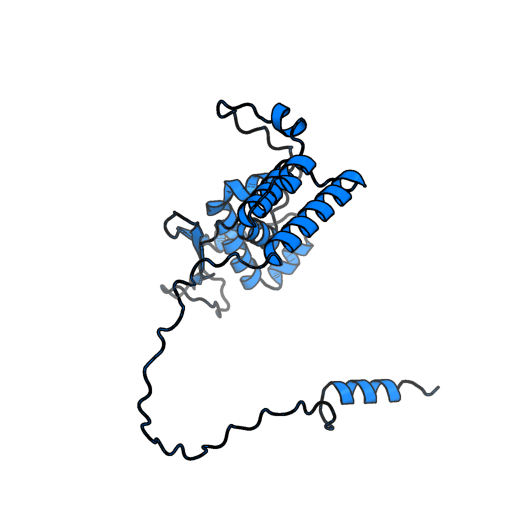1
ATOM 1101 O O . ALA A 1 140 ? -8.148 6.889 35.732 1.00 90.19 140 ALA A O 1
ATOM 1102 N N . ALA A 1 141 ? -8.081 9.148 35.873 1.00 89.25 141 ALA A N 1
ATOM 1103 C CA . ALA A 1 141 ? -9.460 9.324 36.321 1.00 89.25 141 ALA A CA 1
ATOM 1104 C C . ALA A 1 141 ? -10.475 8.865 35.259 1.00 89.25 141 ALA A C 1
ATOM 1106 O O . ALA A 1 141 ? -11.457 8.195 35.581 1.00 89.25 141 ALA A O 1
ATOM 1107 N N . GLU A 1 142 ? -10.224 9.152 33.981 1.00 89.62 142 GLU A N 1
ATOM 1108 C CA . GLU A 1 142 ? -11.125 8.744 32.894 1.00 89.62 142 GLU A CA 1
ATOM 1109 C C . GLU A 1 142 ? -11.139 7.233 32.659 1.00 89.62 142 GLU A C 1
ATOM 1111 O O . GLU A 1 142 ? -12.207 6.641 32.483 1.00 89.62 142 GLU A O 1
ATOM 1116 N N . ILE A 1 143 ? -9.971 6.583 32.715 1.00 91.75 143 ILE A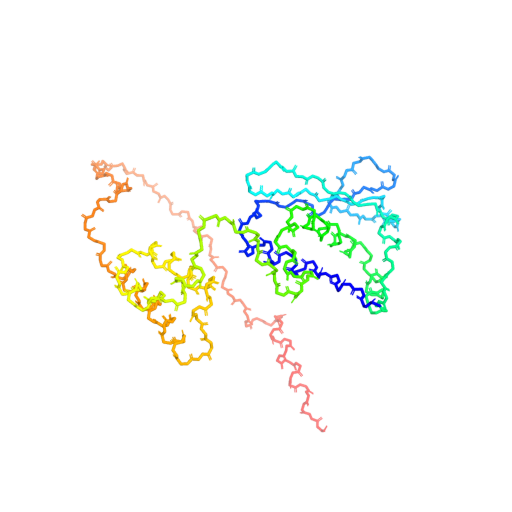 N 1
ATOM 1117 C CA . ILE A 1 143 ? -9.883 5.118 32.655 1.00 91.75 143 ILE A CA 1
ATOM 1118 C C . ILE A 1 143 ? -10.663 4.497 33.820 1.00 91.75 143 ILE A C 1
ATOM 1120 O O . ILE A 1 143 ? -11.351 3.491 33.641 1.00 91.75 143 ILE A O 1
ATOM 1124 N N . GLU A 1 144 ? -10.570 5.069 35.020 1.00 90.75 144 GLU A N 1
ATOM 1125 C CA . GLU A 1 144 ? -11.305 4.568 36.180 1.00 90.75 144 GLU A CA 1
ATOM 1126 C C . GLU A 1 144 ? -12.821 4.758 36.037 1.00 90.75 144 GLU A C 1
ATOM 1128 O O . GLU A 1 144 ? -13.577 3.831 36.352 1.00 90.75 144 GLU A O 1
ATOM 1133 N N . ALA A 1 145 ? -13.258 5.901 35.505 1.00 90.12 145 ALA A N 1
ATOM 1134 C CA . ALA A 1 145 ? -14.666 6.239 35.309 1.00 90.12 145 ALA A CA 1
ATOM 1135 C C . ALA A 1 145 ? -15.346 5.453 34.175 1.00 90.12 145 ALA A C 1
ATOM 1137 O O . ALA A 1 145 ? -16.570 5.320 34.183 1.00 90.12 145 ALA A O 1
ATOM 1138 N N . ALA A 1 146 ? -14.582 4.909 33.223 1.00 92.19 146 ALA A N 1
ATOM 1139 C CA . ALA A 1 146 ? -15.122 4.155 32.096 1.00 92.19 146 ALA A CA 1
ATOM 1140 C C . ALA A 1 146 ? -15.971 2.951 32.547 1.00 92.19 146 ALA A C 1
ATOM 1142 O O . ALA A 1 146 ? -15.555 2.143 33.390 1.00 92.19 146 ALA A O 1
ATOM 1143 N N . GLN A 1 147 ? -17.160 2.822 31.957 1.00 88.44 147 GLN A N 1
ATOM 1144 C CA . GLN A 1 147 ? -18.142 1.796 32.325 1.00 88.44 147 GLN A CA 1
ATOM 1145 C C . GLN A 1 147 ? -18.285 0.714 31.257 1.00 88.44 147 GLN A C 1
ATOM 1147 O O . GLN A 1 147 ? -18.687 -0.402 31.576 1.00 88.44 147 GLN A O 1
ATOM 1152 N N . THR A 1 148 ? -17.928 1.012 30.007 1.00 89.94 148 THR A N 1
ATOM 1153 C CA . THR A 1 148 ? -18.035 0.066 28.893 1.00 89.94 148 THR A CA 1
ATOM 1154 C C . THR A 1 148 ? -16.693 -0.168 28.201 1.00 89.94 148 THR A C 1
ATOM 1156 O O . THR A 1 148 ? -15.746 0.613 28.312 1.00 89.94 148 THR A O 1
ATOM 1159 N N . ILE A 1 149 ? -16.598 -1.275 27.457 1.00 87.94 149 ILE A N 1
ATOM 1160 C CA . ILE A 1 149 ? -15.412 -1.576 26.639 1.00 87.94 149 ILE A CA 1
ATOM 1161 C C . ILE A 1 149 ? -15.236 -0.520 25.537 1.00 87.94 149 ILE A C 1
ATOM 1163 O O . ILE A 1 149 ? -14.107 -0.144 25.237 1.00 87.94 149 ILE A O 1
ATOM 1167 N N . LEU A 1 150 ? -16.338 -0.006 24.979 1.00 87.12 150 LEU A N 1
ATOM 1168 C CA . LEU A 1 150 ? -16.304 1.051 23.965 1.00 87.12 150 LEU A CA 1
ATOM 1169 C C . LEU A 1 150 ? -15.732 2.364 24.520 1.00 87.12 150 LEU A C 1
ATOM 1171 O O . LEU A 1 150 ? -14.968 3.031 23.818 1.00 87.12 150 LEU A O 1
ATOM 1175 N N . ASP A 1 151 ? -16.033 2.700 25.779 1.00 84.88 151 ASP A N 1
ATOM 1176 C CA . ASP A 1 151 ? -15.443 3.867 26.450 1.00 84.88 151 ASP A CA 1
ATOM 1177 C C . ASP A 1 151 ? -13.928 3.694 26.587 1.00 84.88 151 ASP A C 1
ATOM 1179 O O . ASP A 1 151 ? -13.160 4.591 26.245 1.00 84.88 151 ASP A O 1
ATOM 1183 N N . ILE A 1 152 ? -13.478 2.506 27.008 1.00 91.88 152 ILE A N 1
ATOM 1184 C CA . ILE A 1 152 ? -12.048 2.199 27.135 1.00 91.88 152 ILE A CA 1
ATOM 1185 C C . ILE A 1 152 ? -11.323 2.236 25.789 1.00 91.88 152 ILE A C 1
ATOM 1187 O O . ILE A 1 152 ? -10.221 2.780 25.709 1.00 91.88 152 ILE A O 1
ATOM 1191 N N . ASP A 1 153 ? -11.916 1.678 24.735 1.00 89.00 153 ASP A N 1
ATOM 1192 C CA . ASP A 1 153 ? -11.310 1.684 23.401 1.00 89.00 153 ASP A CA 1
ATOM 1193 C C . ASP A 1 153 ? -11.255 3.122 22.827 1.00 89.00 153 ASP A C 1
ATOM 1195 O O . ASP A 1 153 ? -10.295 3.487 22.138 1.00 89.00 153 ASP A O 1
ATOM 1199 N N . THR A 1 154 ? -12.230 3.974 23.170 1.00 89.06 154 THR A N 1
ATOM 1200 C CA . THR A 1 154 ? -12.216 5.409 22.838 1.00 89.06 154 THR A CA 1
ATOM 1201 C C . THR A 1 154 ? -11.099 6.140 23.581 1.00 89.06 154 THR A C 1
ATOM 1203 O O . THR A 1 154 ? -10.299 6.824 22.937 1.00 89.06 154 THR A O 1
ATOM 1206 N N . ILE A 1 155 ? -10.976 5.923 24.895 1.00 91.06 155 ILE A N 1
ATOM 1207 C CA . ILE A 1 155 ? -9.911 6.497 25.728 1.00 91.06 155 ILE A CA 1
ATOM 1208 C C . ILE A 1 155 ? -8.526 6.039 25.247 1.00 91.06 155 ILE A C 1
ATOM 1210 O O . ILE A 1 155 ? -7.625 6.865 25.157 1.00 91.06 155 ILE A O 1
ATOM 1214 N N . ASP A 1 156 ? -8.332 4.767 24.869 1.00 90.56 156 ASP A N 1
ATOM 1215 C CA . ASP A 1 156 ? -7.042 4.277 24.339 1.00 90.56 156 ASP A CA 1
ATOM 1216 C C . ASP A 1 156 ? -6.639 5.026 23.063 1.00 90.56 156 ASP A C 1
ATOM 1218 O O . ASP A 1 156 ? -5.496 5.467 22.914 1.00 90.56 156 ASP A O 1
ATOM 1222 N N . ARG A 1 157 ? -7.587 5.218 22.141 1.00 89.69 157 ARG A N 1
ATOM 1223 C CA . ARG A 1 157 ? -7.347 5.959 20.898 1.00 89.69 157 ARG A CA 1
ATOM 1224 C C . ARG A 1 157 ? -6.993 7.423 21.174 1.00 89.69 157 ARG A C 1
ATOM 1226 O O . ARG A 1 157 ? -6.023 7.920 20.597 1.00 89.69 157 ARG A O 1
ATOM 1233 N N . GLU A 1 158 ? -7.741 8.096 22.046 1.00 87.06 158 GLU A N 1
ATOM 1234 C CA . GLU A 1 158 ? -7.508 9.504 22.395 1.00 87.06 158 GLU A CA 1
ATOM 1235 C C . GLU A 1 158 ? -6.189 9.692 23.162 1.00 87.06 158 GLU A C 1
ATOM 1237 O O . GLU A 1 158 ? -5.377 10.544 22.795 1.00 87.06 158 GLU A O 1
ATOM 1242 N N . ALA A 1 159 ? -5.900 8.828 24.137 1.00 87.06 159 ALA A N 1
ATO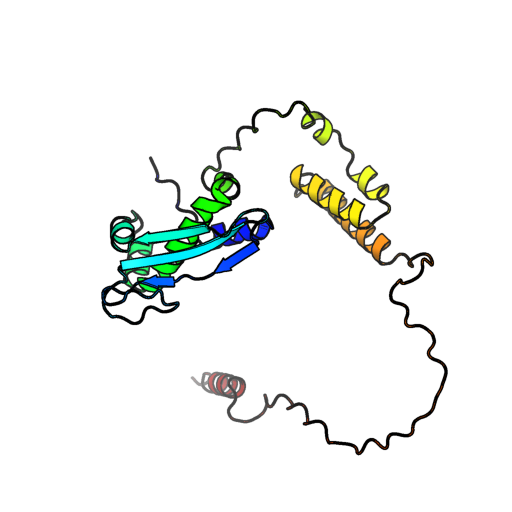M 1243 C CA . ALA A 1 159 ? -4.655 8.834 24.901 1.00 87.06 159 ALA A CA 1
ATOM 1244 C C . ALA A 1 159 ? -3.427 8.591 24.005 1.00 87.06 159 ALA A C 1
ATOM 1246 O O . ALA A 1 159 ? -2.378 9.216 24.188 1.00 87.06 159 ALA A O 1
ATOM 1247 N N . ARG A 1 160 ? -3.536 7.719 22.990 1.00 88.06 160 ARG A N 1
ATOM 1248 C CA . ARG A 1 160 ? -2.470 7.521 21.989 1.00 88.06 160 ARG A CA 1
ATOM 1249 C C . ARG A 1 160 ? -2.284 8.737 21.093 1.00 88.06 160 ARG A C 1
ATOM 1251 O O . ARG A 1 160 ? -1.137 9.112 20.842 1.00 88.06 160 ARG A O 1
ATOM 1258 N N . ALA A 1 161 ? -3.372 9.358 20.638 1.00 83.81 161 ALA A N 1
ATOM 1259 C CA . ALA A 1 161 ? -3.310 10.583 19.841 1.00 83.81 161 ALA A CA 1
ATOM 1260 C C . ALA A 1 161 ? -2.632 11.725 20.623 1.00 83.81 161 ALA A C 1
ATOM 1262 O O . ALA A 1 161 ? -1.759 12.408 20.084 1.00 83.81 161 ALA A O 1
ATOM 1263 N N . ALA A 1 162 ? -2.938 11.844 21.919 1.00 82.50 162 ALA A N 1
ATOM 1264 C CA . ALA A 1 162 ? -2.322 12.797 22.842 1.00 82.50 162 ALA A CA 1
ATOM 1265 C C . ALA A 1 162 ? -0.906 12.400 23.314 1.00 82.50 162 ALA A C 1
ATOM 1267 O O . ALA A 1 162 ? -0.255 13.161 24.029 1.00 82.50 162 ALA A O 1
ATOM 1268 N N . ARG A 1 163 ? -0.397 11.221 22.921 1.00 85.19 163 ARG A N 1
ATOM 1269 C CA . ARG A 1 163 ? 0.886 10.653 23.385 1.00 85.19 163 ARG A CA 1
ATOM 1270 C C . ARG A 1 163 ? 0.988 10.552 24.918 1.00 85.19 163 ARG A C 1
ATOM 1272 O O . ARG A 1 163 ? 2.068 10.735 25.482 1.00 85.19 163 ARG A O 1
ATOM 1279 N N . ALA A 1 164 ? -0.120 10.230 25.586 1.00 85.56 164 ALA A N 1
ATOM 1280 C CA . ALA A 1 164 ? -0.184 10.053 27.038 1.00 85.56 164 ALA A CA 1
ATOM 1281 C C . ALA A 1 164 ? 0.604 8.816 27.520 1.00 85.56 164 ALA A C 1
ATOM 1283 O O . ALA A 1 164 ? 1.181 8.823 28.604 1.00 85.56 164 ALA A O 1
ATOM 1284 N N . PHE A 1 165 ? 0.714 7.769 26.691 1.00 86.56 165 PHE A N 1
ATOM 1285 C CA . PHE A 1 165 ? 1.523 6.576 26.984 1.00 86.56 165 PHE A CA 1
ATOM 1286 C C . PHE A 1 165 ? 3.006 6.798 26.676 1.00 86.56 165 PHE A C 1
ATOM 1288 O O . PHE A 1 165 ? 3.552 6.282 25.697 1.00 86.56 165 PHE A O 1
ATOM 1295 N N . ARG A 1 166 ? 3.665 7.593 27.516 1.00 84.25 166 ARG A N 1
ATOM 1296 C CA . ARG A 1 166 ? 5.111 7.818 27.445 1.00 84.25 166 ARG A CA 1
ATOM 1297 C C . ARG A 1 166 ? 5.886 6.563 27.858 1.00 84.25 166 ARG A C 1
ATOM 1299 O O . ARG A 1 166 ? 5.392 5.711 28.593 1.00 84.25 166 ARG A O 1
ATOM 1306 N N . ALA A 1 167 ? 7.126 6.455 27.384 1.00 85.06 167 ALA A N 1
ATOM 1307 C CA . ALA A 1 167 ? 8.045 5.365 27.730 1.00 85.06 167 ALA A CA 1
ATOM 1308 C C . ALA A 1 167 ? 8.721 5.572 29.104 1.00 85.06 167 ALA A C 1
ATOM 1310 O O . ALA A 1 167 ? 9.881 5.212 29.296 1.00 85.06 167 ALA A O 1
ATOM 1311 N N . ASP A 1 168 ? 8.006 6.182 30.043 1.00 84.88 168 ASP A N 1
ATOM 1312 C CA . ASP A 1 168 ? 8.405 6.393 31.429 1.00 84.88 168 ASP A CA 1
ATOM 1313 C C . ASP A 1 168 ? 7.541 5.528 32.367 1.00 84.88 168 ASP A C 1
ATOM 1315 O O . ASP A 1 168 ? 6.681 4.744 31.938 1.00 84.88 168 ASP A O 1
ATOM 1319 N N . ALA A 1 169 ? 7.819 5.608 33.669 1.00 82.69 169 ALA A N 1
ATOM 1320 C CA . ALA A 1 169 ? 7.108 4.824 34.673 1.00 82.69 169 ALA A CA 1
ATOM 1321 C C . ALA A 1 169 ? 5.609 5.170 34.721 1.00 82.69 169 ALA A C 1
ATOM 1323 O O . ALA A 1 169 ? 4.782 4.267 34.851 1.00 82.69 169 ALA A O 1
ATOM 1324 N N . GLU A 1 170 ? 5.266 6.450 34.565 1.00 82.06 170 GLU A N 1
ATOM 1325 C CA . GLU A 1 170 ? 3.895 6.966 34.634 1.00 82.06 170 GLU A CA 1
ATOM 1326 C C . GLU A 1 170 ? 3.065 6.523 33.424 1.00 82.06 170 GLU A C 1
ATOM 1328 O O . GLU A 1 170 ? 2.009 5.908 33.591 1.00 82.06 170 GLU A O 1
ATOM 1333 N N . GLY A 1 171 ? 3.573 6.706 32.203 1.00 84.06 171 GLY A N 1
ATOM 1334 C CA . GLY A 1 171 ? 2.910 6.253 30.979 1.00 84.06 171 GLY A CA 1
ATOM 1335 C C . GLY A 1 171 ? 2.761 4.730 30.920 1.00 84.06 171 GLY A C 1
ATOM 1336 O O . GLY A 1 171 ? 1.734 4.210 30.467 1.00 84.06 171 GLY A O 1
ATOM 1337 N N . THR A 1 172 ? 3.737 3.990 31.456 1.00 87.94 172 THR A N 1
ATOM 1338 C CA . THR A 1 172 ? 3.635 2.529 31.588 1.00 87.94 172 THR A CA 1
ATOM 1339 C C . THR A 1 172 ? 2.564 2.119 32.602 1.00 87.94 172 THR A C 1
ATOM 1341 O O . THR A 1 172 ? 1.827 1.159 32.351 1.00 87.94 172 THR A O 1
ATOM 1344 N N . ALA A 1 173 ? 2.460 2.814 33.738 1.00 89.31 173 ALA A N 1
ATOM 1345 C CA . ALA A 1 173 ? 1.434 2.558 34.748 1.00 89.31 173 ALA A CA 1
ATOM 1346 C C . ALA A 1 173 ? 0.027 2.836 34.196 1.00 89.31 173 ALA A C 1
ATOM 1348 O O . ALA A 1 173 ? -0.850 1.977 34.320 1.00 89.31 173 ALA A O 1
ATOM 1349 N N . LEU A 1 174 ? -0.147 3.951 33.483 1.00 90.31 174 LEU A N 1
ATOM 1350 C CA . LEU A 1 174 ? -1.397 4.324 32.819 1.00 90.31 174 LEU A CA 1
ATOM 1351 C C . LEU A 1 174 ? -1.845 3.257 31.806 1.00 90.31 174 LEU A C 1
ATOM 1353 O O . LEU A 1 174 ? -2.987 2.797 31.818 1.00 90.31 174 LEU A O 1
ATOM 1357 N N . HIS A 1 175 ? -0.926 2.778 30.963 1.00 92.00 175 HIS A N 1
ATOM 1358 C CA . HIS A 1 175 ? -1.236 1.729 29.987 1.00 92.00 175 HIS A CA 1
ATOM 1359 C C . HIS A 1 175 ? -1.608 0.394 30.660 1.00 92.00 175 HIS A C 1
ATOM 1361 O O . HIS A 1 175 ? -2.470 -0.340 30.166 1.00 92.00 175 HIS A O 1
ATOM 1367 N N . ARG A 1 176 ? -0.991 0.063 31.804 1.00 92.75 176 ARG A N 1
ATOM 1368 C CA . ARG A 1 176 ? -1.377 -1.115 32.601 1.00 92.75 176 ARG A CA 1
ATOM 1369 C C . ARG A 1 176 ? -2.770 -0.953 33.205 1.00 92.75 176 ARG A C 1
ATOM 1371 O O . ARG A 1 176 ? -3.539 -1.912 33.150 1.00 92.75 176 ARG A O 1
ATOM 1378 N N . GLN A 1 177 ? -3.095 0.228 33.729 1.00 92.38 177 GLN A N 1
ATOM 1379 C CA . GLN A 1 177 ? -4.415 0.544 34.279 1.00 92.38 177 GLN A CA 1
ATOM 1380 C C . GLN A 1 177 ? -5.506 0.381 33.214 1.00 92.38 177 GLN A C 1
ATOM 1382 O O . GLN A 1 177 ? -6.492 -0.315 33.458 1.00 92.38 177 GLN A O 1
ATOM 1387 N N . LEU A 1 178 ? -5.279 0.902 32.002 1.00 94.62 178 LEU A N 1
ATOM 1388 C CA . LEU A 1 178 ? -6.205 0.749 30.875 1.00 94.62 178 LEU A CA 1
ATOM 1389 C C . LEU A 1 178 ? -6.470 -0.727 30.552 1.00 94.62 178 LEU A C 1
ATOM 1391 O O . LEU A 1 178 ? -7.620 -1.159 30.460 1.00 94.62 178 LEU A O 1
ATOM 1395 N N . ARG A 1 179 ? -5.410 -1.537 30.433 1.00 93.31 179 ARG A N 1
ATOM 1396 C CA . ARG A 1 179 ? -5.540 -2.979 30.157 1.00 93.31 179 ARG A CA 1
ATOM 1397 C C . ARG A 1 179 ? -6.266 -3.725 31.273 1.00 93.31 179 ARG A C 1
ATOM 1399 O O . ARG A 1 179 ? -7.073 -4.605 30.980 1.00 93.31 179 ARG A O 1
ATOM 1406 N N . ALA A 1 180 ? -5.976 -3.389 32.529 1.00 92.31 180 ALA A N 1
ATOM 1407 C CA . ALA A 1 180 ? -6.620 -3.999 33.685 1.00 92.31 180 ALA A CA 1
ATOM 1408 C C . ALA A 1 180 ? -8.122 -3.685 33.714 1.00 92.31 180 ALA A C 1
ATOM 1410 O O . ALA A 1 180 ? -8.928 -4.598 33.884 1.00 92.31 180 ALA A O 1
ATOM 1411 N N . LYS A 1 181 ? -8.503 -2.429 33.459 1.00 91.44 181 LYS A N 1
ATOM 1412 C CA . LYS A 1 181 ? -9.903 -2.003 33.396 1.00 91.44 181 LYS A CA 1
ATOM 1413 C C . LYS A 1 181 ? -10.649 -2.652 32.229 1.00 91.44 181 LYS A C 1
ATOM 1415 O O . LYS A 1 181 ? -11.731 -3.194 32.434 1.00 91.44 181 LYS A O 1
ATOM 1420 N N . ARG A 1 182 ? -10.043 -2.699 31.035 1.00 93.19 182 ARG A N 1
ATOM 1421 C CA . ARG A 1 182 ? -10.604 -3.408 29.869 1.00 93.19 182 ARG A CA 1
ATOM 1422 C C . ARG A 1 182 ? -10.887 -4.873 30.181 1.00 93.19 182 ARG A C 1
ATOM 1424 O O . ARG A 1 182 ? -11.950 -5.385 29.852 1.00 93.19 182 ARG A O 1
ATOM 1431 N N . LYS A 1 183 ? -9.929 -5.538 30.835 1.00 91.50 183 LYS A N 1
ATOM 1432 C CA . LYS A 1 183 ? -10.069 -6.928 31.268 1.00 91.50 183 LYS A CA 1
ATOM 1433 C C . LYS A 1 183 ? -11.195 -7.080 32.295 1.00 91.50 183 LYS A C 1
ATOM 1435 O O . LYS A 1 183 ? -12.026 -7.959 32.127 1.00 91.50 183 LYS A O 1
ATOM 1440 N N . ALA A 1 184 ? -11.261 -6.207 33.299 1.00 89.12 184 ALA A N 1
ATOM 1441 C CA . ALA A 1 184 ? -12.310 -6.237 34.316 1.00 89.12 184 ALA A CA 1
ATOM 1442 C C . ALA A 1 184 ? -13.716 -6.043 33.721 1.00 89.12 184 ALA A C 1
ATOM 1444 O O . ALA A 1 184 ? -14.639 -6.737 34.125 1.00 89.12 184 ALA A O 1
ATOM 1445 N N . LEU A 1 185 ? -13.875 -5.154 32.734 1.00 88.88 185 LEU A N 1
ATOM 1446 C CA . LEU A 1 185 ? -15.149 -4.950 32.033 1.00 88.88 185 LEU A CA 1
ATOM 1447 C C . LEU A 1 185 ? -15.525 -6.129 31.123 1.00 88.88 185 LEU A C 1
ATOM 1449 O O . LEU A 1 185 ? -16.704 -6.412 30.957 1.00 88.88 185 LEU A O 1
ATOM 1453 N N . ALA A 1 186 ? -14.541 -6.831 30.557 1.00 87.69 186 ALA A N 1
ATOM 1454 C CA . ALA A 1 186 ? -14.774 -8.037 29.761 1.00 87.69 186 ALA A CA 1
ATOM 1455 C C . ALA A 1 186 ? -15.086 -9.280 30.617 1.00 87.69 186 ALA A C 1
ATOM 1457 O O . ALA A 1 186 ? -15.783 -10.181 30.159 1.00 87.69 186 ALA A O 1
ATOM 1458 N N . GLU A 1 187 ? -14.552 -9.342 31.839 1.00 83.56 187 GLU A N 1
ATOM 1459 C CA . GLU A 1 187 ? -14.786 -10.426 32.803 1.00 83.56 187 GLU A CA 1
ATOM 1460 C C . GLU A 1 187 ? -15.975 -10.149 33.737 1.00 83.56 187 GLU A C 1
ATOM 1462 O O . GLU A 1 187 ? -16.404 -11.052 34.459 1.00 83.56 187 GLU A O 1
ATOM 1467 N N . ALA A 1 188 ? -16.522 -8.928 33.729 1.00 74.88 188 ALA A N 1
ATOM 1468 C CA . ALA A 1 188 ? -17.736 -8.605 34.460 1.00 74.88 188 ALA A CA 1
ATOM 1469 C C . ALA A 1 188 ? -18.879 -9.491 33.934 1.00 74.88 188 ALA A C 1
ATOM 1471 O O . ALA A 1 188 ? -19.110 -9.525 32.722 1.00 74.88 188 ALA A O 1
ATOM 1472 N N . PRO A 1 189 ? -19.588 -10.232 34.809 1.00 56.66 189 PRO A N 1
ATOM 1473 C CA . PRO A 1 189 ? -20.720 -11.031 34.377 1.00 56.66 189 PRO A CA 1
ATOM 1474 C C . PRO A 1 189 ? -21.731 -10.078 33.756 1.00 56.66 189 PRO A C 1
ATOM 1476 O O . PRO A 1 189 ? -22.197 -9.155 34.426 1.00 56.66 189 PRO A O 1
ATOM 1479 N N . ALA A 1 190 ? -22.019 -10.280 32.469 1.00 57.53 190 ALA A N 1
ATOM 1480 C CA . ALA A 1 190 ? -23.065 -9.558 31.773 1.00 57.53 190 ALA A CA 1
ATOM 1481 C C . ALA A 1 190 ? -24.322 -9.623 32.646 1.00 57.53 190 ALA A C 1
ATOM 1483 O O . ALA A 1 190 ? -24.872 -10.703 32.882 1.00 57.53 190 ALA A O 1
ATOM 1484 N N . GLY A 1 191 ? -24.713 -8.466 33.187 1.00 49.69 191 GLY A N 1
ATOM 1485 C CA . GLY A 1 191 ? -26.025 -8.293 33.780 1.00 49.69 191 GLY A CA 1
ATOM 1486 C C . GLY A 1 191 ? -27.036 -8.826 32.780 1.00 49.69 191 GLY A C 1
ATOM 1487 O O . GLY A 1 191 ? -26.906 -8.594 31.582 1.00 49.69 191 GLY A O 1
ATOM 1488 N N . THR A 1 192 ? -27.957 -9.636 33.282 1.00 49.66 192 THR A N 1
ATOM 1489 C CA . THR A 1 192 ? -29.058 -10.254 32.550 1.00 49.66 192 THR A CA 1
ATOM 1490 C C . THR A 1 192 ? -29.785 -9.234 31.681 1.00 49.66 192 THR A C 1
ATOM 1492 O O . THR A 1 192 ? -30.731 -8.611 32.143 1.00 49.66 192 THR A O 1
ATOM 1495 N N . ASP A 1 193 ? -29.367 -9.120 30.428 1.00 44.50 193 ASP A N 1
ATOM 1496 C CA . ASP A 1 193 ? -30.138 -8.525 29.353 1.00 44.50 193 ASP A CA 1
ATOM 1497 C C . ASP A 1 193 ? -30.113 -9.503 28.186 1.00 44.50 193 ASP A C 1
ATOM 1499 O O . ASP A 1 193 ? -29.075 -10.031 27.781 1.00 44.50 193 ASP A O 1
ATOM 1503 N N . ALA A 1 194 ? -31.325 -9.837 27.764 1.00 46.94 194 ALA A N 1
ATOM 1504 C CA . ALA A 1 194 ? -31.663 -10.941 26.894 1.00 46.94 194 ALA A CA 1
ATOM 1505 C C . ALA A 1 194 ? -30.824 -10.957 25.612 1.00 46.94 194 ALA A C 1
ATOM 1507 O O . ALA A 1 194 ? -30.782 -9.985 24.863 1.00 46.94 194 ALA A O 1
ATOM 1508 N N . ASP A 1 195 ? -30.226 -12.114 25.344 1.00 48.50 195 ASP A N 1
ATOM 1509 C CA . ASP A 1 195 ? -29.629 -12.445 24.061 1.00 48.50 195 ASP A CA 1
ATOM 1510 C C . ASP A 1 195 ? -30.721 -12.373 22.969 1.00 48.50 195 ASP A C 1
ATOM 1512 O O . ASP A 1 195 ? -31.658 -13.181 22.995 1.00 48.50 195 ASP A O 1
ATOM 1516 N N . PRO A 1 196 ? -30.644 -11.437 22.001 1.00 53.19 196 PRO A N 1
ATOM 1517 C CA . PRO A 1 196 ? -31.589 -11.374 20.886 1.00 53.19 196 PRO A CA 1
ATOM 1518 C C . PRO A 1 196 ? -31.452 -12.577 19.938 1.00 53.19 196 PRO A C 1
ATOM 1520 O O . PRO A 1 196 ? -32.233 -12.703 18.995 1.00 53.19 196 PRO A O 1
ATOM 1523 N N . TRP A 1 197 ? -30.479 -13.463 20.180 1.00 55.22 197 TRP A N 1
ATOM 1524 C CA . TRP A 1 197 ? -30.247 -14.690 19.428 1.00 55.22 197 TRP A CA 1
ATOM 1525 C C . TRP A 1 197 ? -30.512 -15.974 20.224 1.00 55.22 197 TRP A C 1
ATOM 1527 O O . TRP A 1 197 ? -30.166 -17.064 19.758 1.00 55.22 197 TRP A O 1
ATOM 1537 N N . ALA A 1 198 ? -31.157 -15.887 21.393 1.00 42.34 198 ALA A N 1
ATOM 1538 C CA . ALA A 1 198 ? -31.583 -17.074 22.125 1.00 42.34 198 ALA A CA 1
ATOM 1539 C C . ALA A 1 198 ? -32.550 -17.908 21.253 1.00 42.34 198 ALA A C 1
ATOM 1541 O O . ALA A 1 198 ? -33.643 -17.434 20.922 1.00 42.34 198 ALA A O 1
ATOM 1542 N N . PRO A 1 199 ? -32.195 -19.147 20.858 1.00 49.50 199 PRO A N 1
ATOM 1543 C CA . PRO A 1 199 ? -33.113 -19.989 20.110 1.00 49.50 199 PRO A CA 1
ATOM 1544 C C . PRO A 1 199 ? -34.321 -20.310 20.994 1.00 49.50 199 PRO A C 1
ATOM 1546 O O . PRO A 1 199 ? -34.170 -20.761 22.131 1.00 49.50 199 PRO A O 1
ATOM 1549 N N . ALA A 1 200 ? -35.526 -20.073 20.469 1.00 47.84 200 ALA A N 1
ATOM 1550 C CA . ALA A 1 200 ? -36.770 -20.424 21.143 1.00 47.84 200 ALA A CA 1
ATOM 1551 C C . ALA A 1 200 ? -36.742 -21.903 21.584 1.00 47.84 200 ALA A C 1
ATOM 1553 O O . ALA A 1 200 ? -36.248 -22.748 20.827 1.00 47.84 200 ALA A O 1
ATOM 1554 N N . PRO A 1 201 ? -37.279 -22.251 22.770 1.00 48.78 201 PRO A N 1
ATOM 1555 C CA . PRO A 1 201 ? -37.379 -23.641 23.192 1.00 48.78 201 PRO A CA 1
ATOM 1556 C C . PRO A 1 201 ? -38.340 -24.378 22.251 1.00 48.78 201 PRO A C 1
ATOM 1558 O O . PRO A 1 201 ? -39.560 -24.301 22.381 1.00 48.78 201 PRO A O 1
ATOM 1561 N N . SER A 1 202 ? -37.768 -25.061 21.258 1.00 46.75 202 SER A N 1
ATOM 1562 C CA . SER A 1 202 ? -38.504 -25.885 20.307 1.00 46.75 202 SER A CA 1
ATOM 1563 C C . SER A 1 202 ? -39.115 -27.066 21.049 1.00 46.75 202 SER A C 1
ATOM 1565 O O . SER A 1 202 ? -38.412 -27.902 21.625 1.00 46.75 202 SER A O 1
ATOM 1567 N N . ALA A 1 203 ? -40.444 -27.101 21.059 1.00 47.44 203 ALA A N 1
ATOM 1568 C CA . ALA A 1 203 ? -41.220 -28.199 21.587 1.00 47.44 203 ALA A CA 1
ATOM 1569 C C . ALA A 1 203 ? -40.897 -29.489 20.817 1.00 47.44 203 ALA A C 1
ATOM 1571 O O . ALA A 1 203 ? -41.110 -29.614 19.615 1.00 47.44 203 ALA A O 1
ATOM 1572 N N . ASN A 1 204 ? -40.367 -30.432 21.583 1.00 51.59 204 ASN A N 1
ATOM 1573 C CA . ASN A 1 204 ? -40.294 -31.869 21.378 1.00 51.59 204 ASN A CA 1
ATOM 1574 C C . ASN A 1 204 ? -41.256 -32.434 20.303 1.00 51.59 204 ASN A C 1
ATOM 1576 O O . ASN A 1 204 ? -42.456 -32.565 20.540 1.00 51.59 204 ASN A O 1
ATOM 1580 N N . VAL A 1 205 ? -40.706 -32.882 19.170 1.00 46.22 205 VAL A N 1
ATOM 1581 C CA . VAL A 1 205 ? -41.303 -33.941 18.339 1.00 46.22 205 VAL A CA 1
ATOM 1582 C C . VAL A 1 205 ? -40.180 -34.912 17.960 1.00 46.22 205 VAL A C 1
ATOM 1584 O O . VAL A 1 205 ? -39.258 -34.515 17.244 1.00 46.22 205 VAL A O 1
ATOM 1587 N N . PRO A 1 206 ? -40.198 -36.172 18.428 1.00 44.31 206 PRO A N 1
ATOM 1588 C CA . PRO A 1 206 ? -39.197 -37.148 18.030 1.00 44.31 206 PRO A CA 1
ATOM 1589 C C . PRO A 1 206 ? -39.546 -37.689 16.639 1.00 44.31 206 PRO A C 1
ATOM 1591 O O . PRO A 1 206 ? -40.400 -38.560 16.495 1.00 44.31 206 PRO A O 1
ATOM 1594 N N . VAL A 1 207 ? -38.867 -37.193 15.604 1.00 44.75 207 VAL A N 1
ATOM 1595 C CA . VAL A 1 207 ? -38.762 -37.912 14.328 1.00 44.75 207 VAL A CA 1
ATOM 1596 C C . VAL A 1 207 ? -37.482 -38.733 14.388 1.00 44.75 207 VAL A C 1
ATOM 1598 O O . VAL A 1 207 ? -36.373 -38.199 14.340 1.00 44.75 207 VAL A O 1
ATOM 1601 N N . ALA A 1 208 ? -37.649 -40.044 14.542 1.00 49.34 208 ALA A N 1
ATOM 1602 C CA . ALA A 1 208 ? -36.575 -41.013 14.416 1.00 49.34 208 ALA A CA 1
ATOM 1603 C C . ALA A 1 208 ? -36.044 -40.979 12.976 1.00 49.34 208 ALA A C 1
ATOM 1605 O O . ALA A 1 208 ? -36.684 -41.473 12.052 1.00 49.34 208 ALA A O 1
ATOM 1606 N N . ILE A 1 209 ? -34.875 -40.368 12.789 1.00 49.00 209 ILE A N 1
ATOM 1607 C CA . ILE A 1 209 ? -34.069 -40.535 11.583 1.00 49.00 209 ILE A CA 1
ATOM 1608 C C . ILE A 1 209 ? -32.920 -41.451 11.985 1.00 49.00 209 ILE A C 1
ATOM 1610 O O . ILE A 1 209 ? -31.991 -41.027 12.677 1.00 49.00 209 ILE A O 1
ATOM 1614 N N . GLU A 1 210 ? -33.004 -42.714 11.575 1.00 51.00 210 GLU A N 1
ATOM 1615 C CA . GLU A 1 210 ? -31.876 -43.639 11.605 1.00 51.00 210 GLU A CA 1
ATOM 1616 C C . GLU A 1 210 ? -30.744 -43.043 10.761 1.00 51.00 210 GLU A C 1
ATOM 1618 O O . GLU A 1 210 ? -30.774 -43.046 9.532 1.00 51.00 210 GLU A O 1
ATOM 1623 N N . ARG A 1 211 ? -29.746 -42.461 11.432 1.00 45.28 211 ARG A N 1
ATOM 1624 C CA . ARG A 1 211 ? -28.492 -42.063 10.797 1.00 45.28 211 ARG A CA 1
ATOM 1625 C C . ARG A 1 211 ? -27.561 -43.262 10.800 1.00 45.28 211 ARG A C 1
ATOM 1627 O O . ARG A 1 211 ? -26.957 -43.593 11.818 1.00 45.28 211 ARG A O 1
ATOM 1634 N N . THR A 1 212 ? -27.434 -43.883 9.639 1.00 49.12 212 THR A N 1
ATOM 1635 C CA . THR A 1 212 ? -26.334 -44.781 9.293 1.00 49.12 212 THR A CA 1
ATOM 1636 C C . THR A 1 212 ? -25.002 -44.069 9.581 1.00 49.12 212 THR A C 1
ATOM 1638 O O . THR A 1 212 ? -24.831 -42.923 9.154 1.00 49.12 212 THR A O 1
ATOM 1641 N N . PRO A 1 213 ? -24.052 -44.676 10.315 1.00 49.25 213 PRO A N 1
ATOM 1642 C CA . PRO A 1 213 ? -22.777 -44.037 10.610 1.00 49.25 213 PRO A CA 1
ATOM 1643 C C . PRO A 1 213 ? -21.887 -44.067 9.364 1.00 49.25 213 PRO A C 1
ATOM 1645 O O . PRO A 1 213 ? -21.155 -45.025 9.121 1.00 49.25 213 PRO A O 1
ATOM 1648 N N . GLU A 1 214 ? -21.947 -43.009 8.563 1.00 52.88 214 GLU A N 1
ATOM 1649 C CA . GLU A 1 214 ? -20.997 -42.797 7.477 1.00 52.88 214 GLU A CA 1
ATOM 1650 C C . GLU A 1 214 ? -19.651 -42.355 8.076 1.00 52.88 214 GLU A C 1
ATOM 1652 O O . GLU A 1 214 ? -19.551 -41.400 8.854 1.00 52.88 214 GLU A O 1
ATOM 1657 N N . ALA A 1 215 ? -18.613 -43.138 7.790 1.00 55.75 215 ALA A N 1
ATOM 1658 C CA . ALA A 1 215 ? -17.303 -43.035 8.409 1.00 55.75 215 ALA A CA 1
ATOM 1659 C C . ALA A 1 215 ? -16.647 -41.673 8.127 1.00 55.75 215 ALA A C 1
ATOM 1661 O O . ALA A 1 215 ? -16.315 -41.340 6.990 1.00 55.75 215 ALA A O 1
ATOM 1662 N N . ARG A 1 216 ? -16.386 -40.902 9.190 1.00 51.75 216 ARG A N 1
ATOM 1663 C CA . ARG A 1 216 ? -15.508 -39.724 9.140 1.00 51.75 216 ARG A CA 1
ATOM 1664 C C . ARG A 1 216 ? -14.144 -40.130 8.556 1.00 51.75 216 ARG A C 1
ATOM 1666 O O . ARG A 1 216 ? -13.526 -41.048 9.103 1.00 51.75 216 ARG A O 1
ATOM 1673 N N . PRO A 1 217 ? -13.613 -39.443 7.527 1.00 58.47 217 PRO A N 1
ATOM 1674 C CA . PRO A 1 217 ? -12.247 -39.683 7.085 1.00 58.47 217 PRO A CA 1
ATOM 1675 C C . PRO A 1 217 ? -11.282 -39.346 8.228 1.00 58.47 217 PRO A C 1
ATOM 1677 O O . PRO A 1 217 ? -11.326 -38.262 8.813 1.00 58.47 217 PRO A O 1
ATOM 1680 N N . ALA A 1 218 ? -10.433 -40.311 8.580 1.00 65.44 218 ALA A N 1
ATOM 1681 C CA . ALA A 1 218 ? -9.477 -40.177 9.667 1.00 65.44 218 ALA A CA 1
ATOM 1682 C C . ALA A 1 218 ? -8.520 -39.001 9.411 1.00 65.44 218 ALA A C 1
ATOM 1684 O O . ALA A 1 218 ? -7.860 -38.925 8.374 1.00 65.44 218 ALA A O 1
ATOM 1685 N N . VAL A 1 219 ? -8.418 -38.102 10.393 1.00 63.34 219 VAL A N 1
ATOM 1686 C CA . VAL A 1 219 ? -7.414 -37.033 10.434 1.00 63.34 219 VAL A CA 1
ATOM 1687 C C . VAL A 1 219 ? -6.027 -37.671 10.305 1.00 63.34 219 VAL A C 1
ATOM 1689 O O . VAL A 1 219 ? -5.619 -38.463 11.160 1.00 63.34 219 VAL A O 1
ATOM 1692 N N . ARG A 1 220 ? -5.302 -37.361 9.221 1.00 61.12 220 ARG A N 1
ATOM 1693 C CA . ARG A 1 220 ? -3.937 -37.862 9.000 1.00 61.12 220 ARG A CA 1
ATOM 1694 C C . ARG A 1 220 ? -3.036 -37.367 10.129 1.00 61.12 220 ARG A C 1
ATOM 1696 O O . ARG A 1 220 ? -2.804 -36.170 10.269 1.00 61.12 220 ARG A O 1
ATOM 1703 N N . ARG A 1 221 ? -2.523 -38.300 10.933 1.00 64.88 221 ARG A N 1
ATOM 1704 C CA . ARG A 1 221 ? -1.562 -37.995 11.998 1.00 64.88 221 ARG A CA 1
ATOM 1705 C C . ARG A 1 221 ? -0.233 -37.517 11.389 1.00 64.88 221 ARG A C 1
ATOM 1707 O O . ARG A 1 221 ? 0.186 -38.089 10.380 1.00 64.88 221 ARG A O 1
ATOM 1714 N N . PRO A 1 222 ? 0.452 -36.528 11.992 1.00 63.12 222 PRO A N 1
ATOM 1715 C CA . PRO A 1 222 ? 1.765 -36.072 11.539 1.00 63.12 222 PRO A CA 1
ATOM 1716 C C . PRO A 1 222 ? 2.784 -37.223 11.512 1.00 63.12 222 PRO A C 1
ATOM 1718 O O . PRO A 1 222 ? 3.072 -37.848 12.532 1.00 63.12 222 PRO A O 1
ATOM 1721 N N . GLN A 1 223 ? 3.327 -37.522 10.330 1.00 64.62 223 GLN A N 1
ATOM 1722 C CA . GLN A 1 223 ? 4.282 -38.613 10.088 1.00 64.62 223 GLN A CA 1
ATOM 1723 C C . GLN A 1 223 ? 5.747 -38.141 10.197 1.00 64.62 223 GLN A C 1
ATOM 1725 O O . GLN A 1 223 ? 6.623 -38.560 9.438 1.00 64.62 223 GLN A O 1
ATOM 1730 N N . ASP A 1 224 ? 6.037 -37.247 11.144 1.00 58.75 224 ASP A N 1
ATOM 1731 C CA . ASP A 1 224 ? 7.345 -36.578 11.260 1.00 58.75 224 ASP A CA 1
ATOM 1732 C C . ASP A 1 224 ? 8.515 -37.523 11.580 1.00 58.75 224 ASP A C 1
ATOM 1734 O O . ASP A 1 224 ? 9.673 -37.185 11.337 1.00 58.75 224 ASP A O 1
ATOM 1738 N N . HIS A 1 225 ? 8.224 -38.732 12.061 1.00 61.00 225 HIS A N 1
ATOM 1739 C CA . HIS A 1 225 ? 9.211 -39.752 12.414 1.00 61.00 225 HIS A CA 1
ATOM 1740 C C . HIS A 1 225 ? 9.533 -40.739 11.275 1.00 61.00 225 HIS A C 1
ATOM 1742 O O . HIS A 1 225 ? 10.387 -41.607 11.461 1.00 61.00 225 HIS A O 1
ATOM 1748 N N . LEU A 1 226 ? 8.896 -40.632 10.098 1.00 66.12 226 LEU A N 1
ATOM 1749 C CA . LEU A 1 226 ? 9.173 -41.541 8.981 1.00 66.12 226 LEU A CA 1
ATOM 1750 C C . LEU A 1 226 ? 10.486 -41.194 8.243 1.00 66.12 226 LEU A C 1
ATOM 1752 O O . LEU A 1 226 ? 10.799 -40.015 8.019 1.00 66.12 226 LEU A O 1
ATOM 1756 N N . PRO A 1 227 ? 11.263 -42.210 7.820 1.00 52.91 227 PRO A N 1
ATOM 1757 C CA . PRO A 1 227 ? 12.496 -42.011 7.067 1.00 52.91 227 PRO A CA 1
ATOM 1758 C C . PRO A 1 227 ? 12.190 -41.420 5.679 1.00 52.91 227 PRO A C 1
ATOM 1760 O O . PRO A 1 227 ? 11.717 -42.103 4.781 1.00 52.91 227 PRO A O 1
ATOM 1763 N N . GLY A 1 228 ? 12.451 -40.118 5.518 1.00 62.84 228 GLY A N 1
ATOM 1764 C CA . GLY A 1 228 ? 12.260 -39.363 4.266 1.00 62.84 228 GLY A CA 1
ATOM 1765 C C . GLY A 1 228 ? 11.984 -37.868 4.488 1.00 62.84 228 GLY A C 1
ATOM 1766 O O . GLY A 1 228 ? 12.258 -37.027 3.619 1.00 62.84 228 GLY A O 1
ATOM 1767 N N . ASN A 1 229 ? 11.525 -37.513 5.692 1.00 63.06 229 ASN A N 1
ATOM 1768 C CA . ASN A 1 229 ? 11.202 -36.140 6.060 1.00 63.06 229 ASN A CA 1
ATOM 1769 C C . ASN A 1 229 ? 12.433 -35.241 6.267 1.00 63.06 229 ASN A C 1
ATOM 1771 O O . ASN A 1 229 ? 13.547 -35.675 6.567 1.00 63.06 229 ASN A O 1
ATOM 1775 N N . ARG A 1 230 ? 12.240 -33.928 6.096 1.00 61.28 230 ARG A N 1
ATOM 1776 C CA . ARG A 1 230 ? 13.309 -32.908 6.172 1.00 61.28 230 ARG A CA 1
ATOM 1777 C C . ARG A 1 230 ? 14.076 -32.958 7.506 1.00 61.28 230 ARG A C 1
ATOM 1779 O O . ARG A 1 230 ? 15.271 -32.659 7.536 1.00 61.28 230 ARG A O 1
ATOM 1786 N N . ALA A 1 231 ? 13.404 -33.378 8.581 1.00 60.78 231 ALA A N 1
ATOM 1787 C CA . ALA A 1 231 ? 13.977 -33.569 9.911 1.00 60.78 231 ALA A CA 1
ATOM 1788 C C . ALA A 1 231 ? 15.016 -34.707 9.961 1.00 60.78 231 ALA A C 1
ATOM 1790 O O . ALA A 1 231 ? 16.118 -34.496 10.474 1.00 60.78 231 ALA A O 1
ATOM 1791 N N . SER A 1 232 ? 14.740 -35.869 9.354 1.00 61.25 232 SER A N 1
ATOM 1792 C CA . SER A 1 232 ? 15.696 -36.988 9.326 1.00 61.25 232 SER A CA 1
ATOM 1793 C C . SER A 1 232 ? 16.935 -36.656 8.484 1.00 61.25 232 SER A C 1
ATOM 1795 O O . SER A 1 232 ? 18.058 -36.979 8.878 1.00 61.25 232 SER A O 1
ATOM 1797 N N . ARG A 1 233 ? 16.770 -35.886 7.395 1.00 62.75 233 ARG A N 1
ATOM 1798 C CA . ARG A 1 233 ? 17.895 -35.353 6.598 1.00 62.75 233 ARG A CA 1
ATOM 1799 C C . ARG A 1 233 ? 18.800 -34.403 7.395 1.00 62.75 233 ARG A C 1
ATOM 1801 O O . ARG A 1 233 ? 20.018 -34.431 7.217 1.00 62.75 233 ARG A O 1
ATOM 1808 N N . ARG A 1 234 ? 18.240 -33.586 8.297 1.00 64.44 234 ARG A N 1
ATOM 1809 C CA . ARG A 1 234 ? 19.030 -32.707 9.184 1.00 64.44 234 ARG A CA 1
ATOM 1810 C C . ARG A 1 234 ? 19.780 -33.495 10.263 1.00 64.44 234 ARG A C 1
ATOM 1812 O O . ARG A 1 234 ? 20.938 -33.179 10.537 1.00 64.44 234 ARG A O 1
ATOM 1819 N N . ALA A 1 235 ? 19.163 -34.530 10.835 1.00 62.44 235 ALA A N 1
ATOM 1820 C CA . ALA A 1 235 ? 19.808 -35.391 11.827 1.00 62.44 235 ALA A CA 1
ATOM 1821 C C . ALA A 1 235 ? 20.985 -36.187 11.230 1.00 62.44 235 ALA A C 1
ATOM 1823 O O . ALA A 1 235 ? 22.063 -36.228 11.824 1.00 62.44 235 ALA A O 1
ATOM 1824 N N . ALA A 1 236 ? 20.822 -36.737 10.020 1.00 60.44 236 ALA A N 1
ATOM 1825 C CA . ALA A 1 236 ? 21.891 -37.451 9.319 1.00 60.44 236 ALA A CA 1
ATOM 1826 C C . ALA A 1 236 ? 23.093 -36.540 9.000 1.00 60.44 236 ALA A C 1
ATOM 1828 O O . ALA A 1 236 ? 24.237 -36.923 9.248 1.00 60.44 236 ALA A O 1
ATOM 1829 N N . LYS A 1 237 ? 22.849 -35.296 8.551 1.00 59.72 237 LYS A N 1
ATOM 1830 C CA . LYS A 1 237 ? 23.924 -34.320 8.284 1.00 59.72 237 LYS A CA 1
ATOM 1831 C C . LYS A 1 237 ? 24.741 -33.959 9.530 1.00 59.72 237 LYS A C 1
ATOM 1833 O O . LYS A 1 237 ? 25.944 -33.758 9.417 1.00 59.72 237 LYS A O 1
ATOM 1838 N N . ARG A 1 238 ? 24.127 -33.913 10.718 1.00 60.38 238 ARG A N 1
ATOM 1839 C CA . ARG A 1 238 ? 24.842 -33.612 11.974 1.00 60.38 238 ARG A CA 1
ATOM 1840 C C . ARG A 1 238 ? 25.749 -34.751 12.448 1.00 60.38 238 ARG A C 1
ATOM 1842 O O . ARG A 1 238 ? 26.734 -34.482 13.126 1.00 60.38 238 ARG A O 1
ATOM 1849 N N . LYS A 1 239 ? 25.460 -36.004 12.079 1.00 56.81 239 LYS A N 1
ATOM 1850 C CA . LYS A 1 239 ? 26.249 -37.171 12.513 1.00 56.81 239 LYS A CA 1
ATOM 1851 C C . LYS A 1 239 ? 27.502 -37.418 11.658 1.00 56.81 239 LYS A C 1
ATOM 1853 O O . LYS A 1 239 ? 28.424 -38.069 12.135 1.00 56.81 239 LYS A O 1
ATOM 1858 N N . GLY A 1 240 ? 27.559 -36.875 10.438 1.00 52.59 240 GLY A N 1
ATOM 1859 C CA . GLY A 1 240 ? 28.722 -36.985 9.543 1.00 52.59 240 GLY A CA 1
ATOM 1860 C C . GLY A 1 240 ? 29.850 -35.978 9.808 1.00 52.59 240 GLY A C 1
ATOM 1861 O O . GLY A 1 240 ? 30.951 -36.166 9.313 1.00 52.59 240 GLY A O 1
ATOM 1862 N N . GLY A 1 241 ? 29.601 -34.924 10.595 1.00 54.00 241 GLY A N 1
ATOM 1863 C CA . GLY A 1 241 ? 30.557 -33.827 10.815 1.00 54.00 241 GLY A CA 1
ATOM 1864 C C . GLY A 1 241 ? 31.527 -34.011 11.985 1.00 54.00 241 GLY A C 1
ATOM 1865 O O . GLY A 1 241 ? 32.229 -33.069 12.331 1.00 54.00 241 GLY A O 1
ATOM 1866 N N . ARG A 1 242 ? 31.560 -35.178 12.640 1.00 55.00 242 ARG A N 1
ATOM 1867 C CA . ARG A 1 242 ? 32.466 -35.418 13.773 1.00 55.00 242 ARG A CA 1
ATOM 1868 C C . ARG A 1 242 ? 33.311 -36.660 13.535 1.00 55.00 242 ARG A C 1
ATOM 1870 O O . ARG A 1 242 ? 33.020 -37.712 14.098 1.00 55.00 242 ARG A O 1
ATOM 1877 N N . ARG A 1 243 ? 34.365 -36.525 12.726 1.00 52.34 243 ARG A N 1
ATOM 1878 C CA . ARG A 1 243 ? 35.590 -37.326 12.860 1.00 52.34 243 ARG A CA 1
ATOM 1879 C C . ARG A 1 243 ? 36.772 -36.671 12.135 1.00 52.34 243 ARG A C 1
ATOM 1881 O O . ARG A 1 243 ? 36.749 -36.571 10.916 1.00 52.34 243 ARG A O 1
ATOM 1888 N N . ARG A 1 244 ? 37.793 -36.410 12.961 1.00 43.69 244 ARG A N 1
ATOM 1889 C CA . ARG A 1 244 ? 39.146 -35.885 12.721 1.00 43.69 244 ARG A CA 1
ATOM 1890 C C . ARG A 1 244 ? 39.250 -34.379 12.550 1.00 43.69 244 ARG A C 1
ATOM 1892 O O . ARG A 1 244 ? 38.741 -33.855 11.545 1.00 43.69 244 ARG A O 1
#

pLDDT: mean 77.05, std 18.89, range [34.22, 97.62]

Sequence (244 aa):
MPEPRTIPVEAARAAVLASGQLAAIDGPYFLAATDTEWSDIHVDREPPIAARVVITRLGQQPRKVTISWAEYEQQESNDPEWNELRARKPMAIFGSEVERHAYRVVFADILAPLLDPRPAAPADPEPGDTREEQAARDWAAEIEAAQTILDIDTIDREARAARAFRADAEGTALHRQLRAKRKALAEAPAGTDADPWAPAPSANVPVAIERTPEARPAVRRPQDHLPGNRASRRAAKRKGGRRR

Radius of gyration: 28.93 Å; chains: 1; bounding box: 80×72×65 Å

Foldseek 3Di:
DPDQPQQQLVRLVVLCVVVVFWPDKDAFWFAAPPDPDTHRDDDDPDHTQKTWMFTDTPPDDTDIFMDGPVNVVVPDDPDPVVVVVCVVCVPVVRRSVSSSVVSCVPVVVSCVCVRDVPPPPPDDDPPDPCLVVLVVDPLLVQLVVDQALVSLVVSVVSCVVNVVLDPDPRSVVSVVSSVVSNVCRVPPPPDDDDDPPPPDPDDDDDDDDPDDDDDDDDDDDDPCPDPPDPVVVVVVVVVVPDDD

Secondary structure (DSSP, 8-state):
-PPP-PPPHHHHHHHHHHTT-EEEEEEEEEE-TT-SSEES----SSPPSEEEEEEEETTS--EEEEEEHHHHHT---S-HHHHHHHHHSHHHHHHHHHHHHHHHHHSHHHHHHHH--S--PPP---S---HHHHHT--HHHHHHH--SHHHHHHHHHHHHHTT-S-SSHHHHHHHHHHHHHHHHHHHS---S---TT----------------PPPPPP----TTSTTSHHHHHHHHHHTT---